Protein AF-A0A6B2LHU3-F1 (afdb_monomer_lite)

pLDDT: mean 85.88, std 11.91, range [36.88, 96.62]

Organism: NCBI:txid1963864

Secondary structure (DSSP, 8-state):
-HHHHHHHHHHHHHHH--PPPHHHHHHHHHHHHHHHHHHTT---PPPSSPPP--HHHHHHHHHHHHHHHHHHHHHHHHHHHH--HHHHHH-PPPPPHHHHHHHHHHHHHHHHHHHHHHHH-SS-TTTSPPPHHHHHHHHHHHHHHHHHHHHBTTTGGG-B--HHHHHHHHHHHHHHHHHHHHHHHHHHHHHHHHHHHHHHHHHTTTT--

Foldseek 3Di:
DVLQVVLLQVCCCVPVVAHQFPVLVVLLVVLQVQLVVLVVVKDADDDPDDDDPDVVVVVVLCNVLSVLLSVLLNVVLCCLPVHCCCCVPPVADRDDSLLVSLLSSLLCNLLVLLVVLLVRDLAQSVVDDIDPSSVVSSVVSNVVSLVCQAAPPVCVRSNGHNHNSSSVVSNVSSVVSSRVSSVVSNVVSVVVCVVVVVVVVVVVVVPPD

Sequence (209 aa):
MCVRIVLAFVILTTVYDWYFPTIAVVFLAILNDGCMISISRDKVEPSANPNKWHSKSIFLCSLLYGTYLGVSTIVLYAIAAETTFFQDTFGLATLTPNEMTGLIYVHLSVGGLATIFITRSYSFSFLDRPGFLVICSFVGAQIVASVLGAYGLGNYHNFAGAGWGYVLVGWVWSIIWYIPMDLLKVAAYKIKDSYVWKHFVFHHKDYGV

InterPro domains:
  IPR023298 P-type ATPase, transmembrane domain superfamily [SSF81665] (7-191)

Radius of gyration: 19.91 Å; chains: 1; bounding box: 42×29×74 Å

Structure (mmCIF, N/CA/C/O backbone):
data_AF-A0A6B2LHU3-F1
#
_entry.id   AF-A0A6B2LHU3-F1
#
loop_
_atom_site.group_PDB
_atom_site.id
_atom_site.type_symbol
_atom_site.label_atom_id
_atom_site.label_alt_id
_atom_site.label_comp_id
_atom_site.label_asym_id
_atom_site.label_entity_id
_atom_site.label_seq_id
_atom_site.pdbx_PDB_ins_code
_atom_site.Cartn_x
_atom_site.Cartn_y
_atom_site.Cartn_z
_atom_site.occupancy
_atom_site.B_iso_or_equiv
_atom_site.auth_seq_id
_atom_site.auth_comp_id
_atom_site.auth_asym_id
_atom_site.auth_atom_id
_atom_site.pdbx_PDB_model_num
ATOM 1 N N . MET A 1 1 ? 3.201 6.243 -5.497 1.00 70.38 1 MET A N 1
ATOM 2 C CA . MET A 1 1 ? 2.949 6.414 -4.049 1.00 70.38 1 MET A CA 1
ATOM 3 C C . MET A 1 1 ? 2.261 7.743 -3.732 1.00 70.38 1 MET A C 1
ATOM 5 O O . MET A 1 1 ? 1.154 7.701 -3.218 1.00 70.38 1 MET A O 1
ATOM 9 N N . CYS A 1 2 ? 2.842 8.898 -4.077 1.00 82.31 2 CYS A N 1
ATOM 10 C CA . CYS A 1 2 ? 2.307 10.210 -3.673 1.00 82.31 2 CYS A CA 1
ATOM 11 C C . CYS A 1 2 ? 0.885 10.483 -4.183 1.00 82.31 2 CYS A C 1
ATOM 13 O O . CYS A 1 2 ? 0.009 10.794 -3.387 1.00 82.31 2 CYS A O 1
ATOM 15 N N . VAL A 1 3 ? 0.633 10.270 -5.482 1.00 87.94 3 VAL A N 1
ATOM 16 C CA . VAL A 1 3 ? -0.708 10.428 -6.085 1.00 87.94 3 VAL A CA 1
ATOM 17 C C . VAL A 1 3 ? -1.757 9.608 -5.333 1.00 87.94 3 VAL A C 1
ATOM 19 O O . VAL A 1 3 ? -2.807 10.125 -4.977 1.00 87.94 3 VAL A O 1
ATOM 22 N N . ARG A 1 4 ? -1.445 8.339 -5.043 1.00 91.06 4 ARG A N 1
ATOM 23 C CA . ARG A 1 4 ? -2.327 7.443 -4.289 1.00 91.06 4 ARG A CA 1
ATOM 24 C C . ARG A 1 4 ? -2.653 8.005 -2.910 1.00 91.06 4 ARG A C 1
ATOM 26 O O . ARG A 1 4 ? -3.815 8.029 -2.540 1.00 91.06 4 ARG A O 1
ATOM 33 N N . ILE A 1 5 ? -1.626 8.408 -2.159 1.00 88.75 5 ILE A N 1
ATOM 34 C CA . ILE A 1 5 ? -1.776 8.911 -0.788 1.00 88.75 5 ILE A CA 1
ATOM 35 C C . ILE A 1 5 ? -2.667 10.154 -0.780 1.00 88.75 5 ILE A C 1
ATOM 37 O O . ILE A 1 5 ? -3.618 10.208 -0.012 1.00 88.75 5 ILE A O 1
ATOM 41 N N . VAL A 1 6 ? -2.408 11.106 -1.681 1.00 91.38 6 VAL A N 1
ATOM 42 C CA . VAL A 1 6 ? -3.209 12.331 -1.788 1.00 91.38 6 VAL A CA 1
ATOM 43 C C . VAL A 1 6 ? -4.659 12.004 -2.140 1.00 91.38 6 VAL A C 1
ATOM 45 O O . VAL A 1 6 ? -5.561 12.441 -1.437 1.00 91.38 6 VAL A O 1
ATOM 48 N N . LEU A 1 7 ? -4.895 11.207 -3.186 1.00 90.31 7 LEU A N 1
ATOM 49 C CA . LEU A 1 7 ? -6.255 10.871 -3.615 1.00 90.31 7 LEU A CA 1
ATOM 50 C C . LEU A 1 7 ? -7.027 10.094 -2.546 1.00 90.31 7 LEU A C 1
ATOM 52 O O . LEU A 1 7 ? -8.161 10.450 -2.240 1.00 90.31 7 LEU A O 1
ATOM 56 N N . ALA A 1 8 ? -6.415 9.059 -1.967 1.00 90.19 8 ALA A N 1
ATOM 57 C CA . ALA A 1 8 ? -7.054 8.246 -0.942 1.00 90.19 8 ALA A CA 1
ATOM 58 C C . ALA A 1 8 ? -7.390 9.090 0.290 1.00 90.19 8 ALA A C 1
ATOM 60 O O . ALA A 1 8 ? -8.522 9.053 0.755 1.00 90.19 8 ALA A O 1
ATOM 61 N N . PHE A 1 9 ? -6.449 9.893 0.792 1.00 91.00 9 PHE A N 1
ATOM 62 C CA . PHE A 1 9 ? -6.689 10.681 1.999 1.00 91.00 9 PHE A CA 1
ATOM 63 C C . PHE A 1 9 ? -7.716 11.778 1.781 1.00 91.00 9 PHE A C 1
ATOM 65 O O . PHE A 1 9 ? -8.588 11.924 2.628 1.00 91.00 9 PHE A O 1
ATOM 72 N N . VAL A 1 10 ? -7.665 12.499 0.655 1.00 92.81 10 VAL A N 1
ATOM 73 C CA . VAL A 1 10 ? -8.648 13.549 0.345 1.00 92.81 10 VAL A CA 1
ATOM 74 C C . VAL A 1 10 ? -10.057 12.966 0.263 1.00 92.81 10 VAL A C 1
ATOM 76 O O . VAL A 1 10 ? -10.985 13.533 0.832 1.00 92.81 10 VAL A O 1
ATOM 79 N N . ILE A 1 11 ? -10.231 11.819 -0.398 1.00 93.06 11 ILE A N 1
ATOM 80 C CA . ILE A 1 11 ? -11.550 11.186 -0.518 1.00 93.06 11 ILE A CA 1
ATOM 81 C C . ILE A 1 11 ? -12.022 10.643 0.835 1.00 93.06 11 ILE A C 1
ATOM 83 O O . ILE A 1 11 ? -13.166 10.885 1.207 1.00 93.06 11 ILE A O 1
ATOM 87 N N . LEU A 1 12 ? -11.152 9.974 1.597 1.00 91.81 12 LEU A N 1
ATOM 88 C CA . LEU A 1 12 ? -11.507 9.445 2.919 1.00 91.81 12 LEU A CA 1
ATOM 89 C C . LEU A 1 12 ? -11.868 10.557 3.914 1.00 91.81 12 LEU A C 1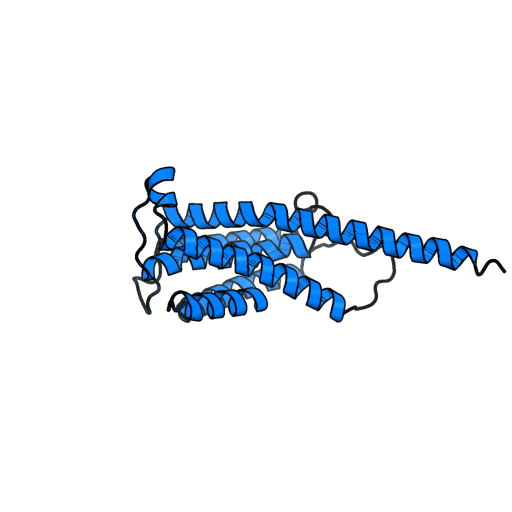
ATOM 91 O O . LEU A 1 12 ? -12.859 10.427 4.623 1.00 91.81 12 LEU A O 1
ATOM 95 N N . THR A 1 13 ? -11.144 11.679 3.919 1.00 92.00 13 THR A N 1
ATOM 96 C CA . THR A 1 13 ? -11.515 12.827 4.767 1.00 92.00 13 THR A CA 1
ATOM 97 C C . THR A 1 13 ? -12.804 13.493 4.303 1.00 92.00 13 THR A C 1
ATOM 99 O O . THR A 1 13 ? -13.629 13.844 5.133 1.00 92.00 13 THR A O 1
ATOM 102 N N . THR A 1 14 ? -13.019 13.652 2.995 1.00 92.06 14 THR A N 1
ATOM 103 C CA . THR A 1 14 ? -14.210 14.361 2.490 1.00 92.06 14 THR A CA 1
ATOM 104 C C . THR A 1 14 ? -15.494 13.537 2.629 1.00 92.06 14 THR A C 1
ATOM 106 O O . THR A 1 14 ? -16.550 14.101 2.896 1.00 92.06 14 THR A O 1
ATOM 109 N N . VAL A 1 15 ? -15.428 12.219 2.415 1.00 92.56 15 VAL A N 1
ATOM 110 C CA . VAL A 1 15 ? -16.613 11.341 2.395 1.00 92.56 15 VAL A CA 1
ATOM 111 C C . VAL A 1 15 ? -16.897 10.724 3.764 1.00 92.56 15 VAL A C 1
ATOM 113 O O . VAL A 1 15 ? -18.058 10.621 4.146 1.00 92.56 15 VAL A O 1
ATOM 116 N N . TYR A 1 16 ? -15.855 10.325 4.499 1.00 89.00 16 TYR A N 1
ATOM 117 C CA . TYR A 1 16 ? -15.980 9.545 5.735 1.00 89.00 16 TYR A CA 1
ATOM 118 C C . TYR A 1 16 ? -15.596 10.314 7.006 1.00 89.00 16 TYR A C 1
ATOM 120 O O . TYR A 1 16 ? -15.605 9.724 8.082 1.00 89.00 16 TYR A O 1
ATOM 128 N N . ASP A 1 17 ? -15.225 11.597 6.892 1.00 90.44 17 ASP A N 1
ATOM 129 C CA . ASP A 1 17 ? -14.710 12.432 7.995 1.00 90.44 17 ASP A CA 1
ATOM 130 C C . ASP A 1 17 ? -13.588 11.744 8.801 1.00 90.44 17 ASP A C 1
ATOM 132 O O . ASP A 1 17 ? -13.415 11.922 10.007 1.00 90.44 17 ASP A O 1
ATOM 136 N N . TRP A 1 18 ? -12.818 10.890 8.117 1.00 91.12 18 TRP A N 1
ATOM 137 C CA . TRP A 1 18 ? -11.799 10.061 8.737 1.00 91.12 18 TRP A CA 1
ATOM 138 C C . TRP A 1 18 ? -10.403 10.562 8.396 1.00 91.12 18 TRP A C 1
ATOM 140 O O . TRP A 1 18 ? -9.998 10.627 7.231 1.00 91.12 18 TRP A O 1
ATOM 150 N N . TYR A 1 19 ? -9.644 10.883 9.440 1.00 90.81 19 TYR A N 1
ATOM 151 C CA . TYR A 1 19 ? -8.314 11.461 9.331 1.00 90.81 19 TYR A CA 1
ATOM 152 C C . TYR A 1 19 ? -7.242 10.403 9.560 1.00 90.81 19 TYR A C 1
ATOM 154 O O . TYR A 1 19 ? -7.112 9.849 10.651 1.00 90.81 19 TYR A O 1
ATOM 162 N N . PHE A 1 20 ? -6.418 10.167 8.539 1.00 90.50 20 PHE A N 1
ATOM 163 C CA . PHE A 1 20 ? -5.270 9.281 8.677 1.00 90.50 20 PHE A CA 1
ATOM 164 C C . PHE A 1 20 ? -4.176 9.947 9.537 1.00 90.50 20 PHE A C 1
ATOM 166 O O . PHE A 1 20 ? -3.735 11.051 9.201 1.00 90.50 20 PHE A O 1
ATOM 173 N N . PRO A 1 21 ? -3.688 9.304 10.615 1.00 91.75 21 PRO A N 1
ATOM 174 C CA . PRO A 1 21 ? -2.676 9.877 11.494 1.00 91.75 21 PRO A CA 1
ATOM 175 C C . PRO A 1 21 ? -1.376 10.233 10.779 1.00 91.75 21 PRO A C 1
ATOM 177 O O . PRO A 1 21 ? -0.736 9.392 10.142 1.00 91.75 21 PRO A O 1
ATOM 180 N N . THR A 1 22 ? -0.909 11.465 10.981 1.00 91.94 22 THR A N 1
ATOM 181 C CA . THR A 1 22 ? 0.340 11.972 10.392 1.00 91.94 22 THR A CA 1
ATOM 182 C C . THR A 1 22 ? 1.542 11.101 10.754 1.00 91.94 22 THR A C 1
ATOM 184 O O . THR A 1 22 ? 2.401 10.851 9.912 1.00 91.94 22 THR A O 1
ATOM 187 N N . ILE A 1 23 ? 1.587 10.572 11.983 1.00 92.62 23 ILE A N 1
ATOM 188 C CA . ILE A 1 23 ? 2.677 9.698 12.431 1.00 92.62 23 ILE A CA 1
ATOM 189 C C . ILE A 1 23 ? 2.774 8.418 11.588 1.00 92.62 23 ILE A C 1
ATOM 191 O O . ILE A 1 23 ? 3.872 7.999 11.225 1.00 92.62 23 ILE A O 1
ATOM 195 N N . ALA A 1 24 ? 1.639 7.839 11.189 1.00 92.94 24 ALA A N 1
ATOM 196 C CA . ALA A 1 24 ? 1.608 6.660 10.331 1.00 92.94 24 ALA A CA 1
ATOM 197 C C . ALA A 1 24 ? 2.122 6.990 8.916 1.00 92.94 24 ALA A C 1
ATOM 199 O O . ALA A 1 24 ? 2.854 6.194 8.329 1.00 92.94 24 ALA A O 1
ATOM 200 N N . VAL A 1 25 ? 1.830 8.189 8.392 1.00 92.69 25 VAL A N 1
ATOM 201 C CA . VAL A 1 25 ? 2.389 8.674 7.113 1.00 92.69 25 VAL A CA 1
ATOM 202 C C . VAL A 1 25 ? 3.908 8.795 7.177 1.00 92.69 25 VAL A C 1
ATOM 204 O O . VAL A 1 25 ? 4.587 8.409 6.228 1.00 92.69 25 VAL A O 1
ATOM 207 N N . VAL A 1 26 ? 4.450 9.284 8.295 1.00 93.31 26 VAL A N 1
ATOM 208 C CA . VAL A 1 26 ? 5.903 9.391 8.493 1.00 93.31 26 VAL A CA 1
ATOM 209 C C . VAL A 1 26 ? 6.555 8.010 8.446 1.00 93.31 26 VAL A C 1
ATOM 211 O O . VAL A 1 26 ? 7.519 7.819 7.707 1.00 93.31 26 VAL A O 1
ATOM 214 N N . PHE A 1 27 ? 6.000 7.017 9.149 1.00 94.06 27 PHE A N 1
ATOM 215 C CA . PHE A 1 27 ? 6.506 5.643 9.068 1.00 94.06 27 PHE A CA 1
ATOM 216 C C . PHE A 1 27 ? 6.387 5.055 7.656 1.00 94.06 27 PHE A C 1
ATOM 218 O O . PHE A 1 27 ? 7.323 4.404 7.194 1.00 94.06 27 PHE A O 1
ATOM 225 N N . LEU A 1 28 ? 5.279 5.308 6.947 1.00 93.31 28 LEU A N 1
ATOM 226 C CA . LEU A 1 28 ? 5.128 4.897 5.546 1.00 93.31 28 LEU A CA 1
ATOM 227 C C . LEU A 1 28 ? 6.217 5.506 4.656 1.00 93.31 28 LEU A C 1
ATOM 229 O O . LEU A 1 28 ? 6.788 4.797 3.830 1.00 93.31 28 LEU A O 1
ATOM 233 N N . ALA A 1 29 ? 6.507 6.798 4.819 1.00 92.75 29 ALA A N 1
ATOM 234 C CA . ALA A 1 29 ? 7.525 7.496 4.040 1.00 92.75 29 ALA A CA 1
ATOM 235 C C . ALA A 1 29 ? 8.925 6.927 4.312 1.00 92.75 29 ALA A C 1
ATOM 237 O O . ALA A 1 29 ? 9.624 6.560 3.373 1.00 92.75 29 ALA A O 1
ATOM 238 N N . ILE A 1 30 ? 9.292 6.752 5.586 1.00 93.81 30 ILE A N 1
ATOM 239 C CA . ILE A 1 30 ? 10.603 6.214 5.980 1.00 93.81 30 ILE A CA 1
ATOM 240 C C . ILE A 1 30 ? 10.821 4.807 5.409 1.00 93.81 30 ILE A C 1
ATOM 242 O O . ILE A 1 30 ? 11.866 4.533 4.819 1.00 93.81 30 ILE A O 1
ATOM 246 N N . LEU A 1 31 ? 9.841 3.910 5.559 1.00 93.25 31 LEU A N 1
ATOM 247 C CA . LEU A 1 31 ? 9.955 2.536 5.059 1.00 93.25 31 LEU A CA 1
ATOM 248 C C . LEU A 1 31 ? 9.996 2.481 3.527 1.00 93.25 31 LEU A C 1
ATOM 250 O O . LEU A 1 31 ? 10.728 1.668 2.954 1.00 93.25 31 LEU A O 1
ATOM 254 N N . ASN A 1 32 ? 9.238 3.356 2.863 1.00 90.44 32 ASN A N 1
ATOM 255 C CA . ASN A 1 32 ? 9.230 3.440 1.410 1.00 90.44 32 ASN A CA 1
ATOM 256 C C . ASN A 1 32 ? 10.559 3.944 0.844 1.00 90.44 32 ASN A C 1
ATOM 258 O O . ASN A 1 32 ? 11.120 3.330 -0.066 1.00 90.44 32 ASN A O 1
ATOM 262 N N . ASP A 1 33 ? 11.081 5.026 1.407 1.00 90.75 33 ASP A N 1
ATOM 263 C CA . ASP A 1 33 ? 12.329 5.628 0.950 1.00 90.75 33 ASP A CA 1
ATOM 264 C C . ASP A 1 33 ? 13.514 4.706 1.255 1.00 90.75 33 ASP A C 1
ATOM 266 O O . ASP A 1 33 ? 14.390 4.520 0.408 1.00 90.75 33 ASP A O 1
ATOM 270 N N . GLY A 1 34 ? 13.483 4.018 2.403 1.00 88.75 34 GLY A N 1
ATOM 271 C CA . GLY A 1 34 ? 14.451 2.978 2.750 1.00 88.75 34 GLY A CA 1
ATOM 272 C C . GLY A 1 34 ? 14.509 1.848 1.716 1.00 88.75 34 GLY A C 1
ATOM 273 O O . GLY A 1 34 ? 15.597 1.447 1.298 1.00 88.75 34 GLY A O 1
ATOM 274 N N . CYS A 1 35 ? 13.358 1.371 1.230 1.00 87.44 35 CYS A N 1
ATOM 275 C CA . CYS A 1 35 ? 13.334 0.399 0.133 1.00 87.44 35 CYS A CA 1
ATOM 276 C C . CYS A 1 35 ? 13.818 0.992 -1.189 1.00 87.44 35 CYS A C 1
ATOM 278 O O . CYS A 1 35 ? 14.481 0.292 -1.954 1.00 87.44 35 CYS A O 1
ATOM 280 N N . MET A 1 36 ? 13.510 2.258 -1.477 1.00 87.44 36 MET A N 1
ATOM 281 C CA . MET A 1 36 ? 13.860 2.887 -2.753 1.00 87.44 36 MET A CA 1
ATOM 282 C C . MET A 1 36 ? 15.377 2.951 -2.979 1.00 87.44 36 MET A C 1
ATOM 284 O O . MET A 1 36 ? 15.833 2.810 -4.113 1.00 87.44 36 MET A O 1
ATOM 288 N N . ILE A 1 37 ? 16.175 3.062 -1.912 1.00 89.62 37 ILE A N 1
ATOM 289 C CA . ILE A 1 37 ? 17.646 3.044 -1.991 1.00 89.62 37 ILE A CA 1
ATOM 290 C C . ILE A 1 37 ? 18.158 1.746 -2.641 1.00 89.62 37 ILE A C 1
ATOM 292 O O . ILE A 1 37 ? 19.122 1.777 -3.412 1.00 89.62 37 ILE A O 1
ATOM 296 N N . SER A 1 38 ? 17.492 0.611 -2.400 1.00 89.00 38 SER A N 1
ATOM 297 C CA . SER A 1 38 ? 17.882 -0.691 -2.965 1.00 89.00 38 SER A CA 1
ATOM 298 C C . SER A 1 38 ? 17.759 -0.753 -4.493 1.00 89.00 38 SER A C 1
ATOM 300 O O . SER A 1 38 ? 18.530 -1.469 -5.134 1.00 89.00 38 SER A O 1
ATOM 302 N N . ILE A 1 39 ? 16.861 0.048 -5.085 1.00 86.94 39 ILE A N 1
ATOM 303 C CA . ILE A 1 39 ? 16.603 0.078 -6.534 1.00 86.94 39 ILE A CA 1
ATOM 304 C C . ILE A 1 39 ? 17.850 0.538 -7.299 1.00 86.94 39 ILE A C 1
ATOM 306 O O . ILE A 1 39 ? 18.107 0.086 -8.409 1.00 86.94 39 ILE A O 1
ATOM 310 N N . SER A 1 40 ? 18.690 1.378 -6.686 1.00 88.06 40 SER A N 1
ATOM 311 C CA . SER A 1 40 ? 19.952 1.827 -7.294 1.00 88.06 40 SER A CA 1
ATOM 312 C C . SER A 1 40 ? 20.945 0.692 -7.585 1.00 88.06 40 SER A C 1
ATOM 314 O O . SER A 1 40 ? 21.858 0.860 -8.391 1.00 88.06 40 SER A O 1
ATOM 316 N N . ARG A 1 41 ? 20.785 -0.463 -6.925 1.00 85.56 41 ARG A N 1
ATOM 317 C CA . ARG A 1 41 ? 21.609 -1.669 -7.104 1.00 85.56 41 ARG A CA 1
ATOM 318 C C . ARG A 1 41 ? 20.873 -2.779 -7.851 1.00 85.56 41 ARG A C 1
ATOM 3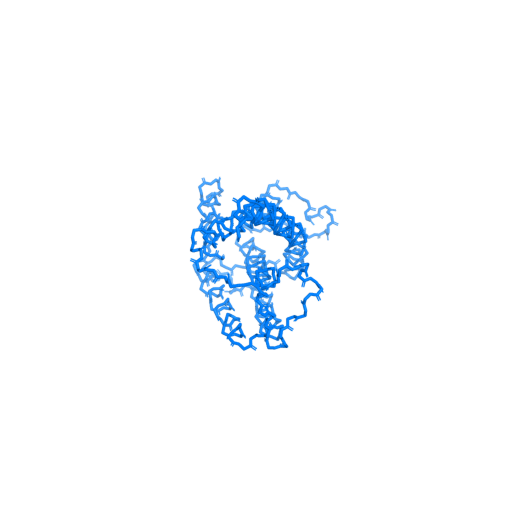20 O O . ARG A 1 41 ? 21.372 -3.905 -7.911 1.00 85.56 41 ARG A O 1
ATOM 327 N N . ASP A 1 42 ? 19.692 -2.483 -8.375 1.00 85.62 42 ASP A N 1
ATOM 328 C CA . ASP A 1 42 ? 18.863 -3.459 -9.058 1.00 85.62 42 ASP A CA 1
ATOM 329 C C . ASP A 1 42 ? 19.379 -3.743 -10.472 1.00 85.62 42 ASP A C 1
ATOM 331 O O . ASP A 1 42 ? 19.930 -2.871 -11.148 1.00 85.62 42 ASP A O 1
ATOM 335 N N . LYS A 1 43 ? 19.219 -4.989 -10.918 1.00 80.31 43 LYS A N 1
ATOM 336 C CA . LYS A 1 43 ? 19.663 -5.440 -12.240 1.00 80.31 43 LYS A CA 1
ATOM 337 C C . LYS A 1 43 ? 18.442 -5.526 -13.147 1.00 80.31 43 LYS A C 1
ATOM 339 O O . LYS A 1 43 ? 17.566 -6.357 -12.922 1.00 80.31 43 LYS A O 1
ATOM 344 N N . VAL A 1 44 ? 18.395 -4.668 -14.163 1.00 79.50 44 VAL A N 1
ATOM 345 C CA . VAL A 1 44 ? 17.316 -4.621 -15.158 1.00 79.50 44 VAL A CA 1
ATOM 346 C C . VAL A 1 44 ? 17.878 -4.785 -16.563 1.00 79.50 44 VAL A C 1
ATOM 348 O O . VAL A 1 44 ? 18.974 -4.306 -16.860 1.00 79.50 44 VAL A O 1
ATOM 351 N N . GLU A 1 45 ? 17.131 -5.470 -17.426 1.00 78.94 45 GLU A N 1
ATOM 352 C CA . GLU A 1 45 ? 17.510 -5.622 -18.828 1.00 78.94 45 GLU A CA 1
ATOM 353 C C . GLU A 1 45 ? 17.343 -4.286 -19.574 1.00 78.94 45 GLU A C 1
ATOM 355 O O . GLU A 1 45 ? 16.295 -3.636 -19.463 1.00 78.94 45 GLU A O 1
ATOM 360 N N . PRO A 1 46 ? 18.364 -3.833 -20.323 1.00 78.38 46 PRO A N 1
ATOM 361 C CA . PRO A 1 46 ? 18.264 -2.614 -21.109 1.00 78.38 46 PRO A CA 1
ATOM 362 C C . PRO A 1 46 ? 17.311 -2.798 -22.297 1.00 78.38 46 PRO A C 1
ATOM 364 O O . PRO A 1 46 ? 17.182 -3.880 -22.865 1.00 78.38 46 PRO A O 1
ATOM 367 N N . SER A 1 47 ? 16.670 -1.705 -22.714 1.00 77.75 47 SER A N 1
ATOM 368 C CA . SER A 1 47 ? 15.847 -1.682 -23.929 1.00 77.75 47 SER A CA 1
ATOM 369 C C . SER A 1 47 ? 16.701 -1.961 -25.170 1.00 77.75 47 SER A C 1
ATOM 371 O O . SER A 1 47 ? 17.745 -1.336 -25.347 1.00 77.75 47 SER A O 1
ATOM 373 N N . ALA A 1 48 ? 16.223 -2.833 -26.063 1.00 78.75 48 ALA A N 1
ATOM 374 C CA . ALA A 1 48 ? 16.889 -3.142 -27.333 1.00 78.75 48 ALA A CA 1
ATOM 375 C C . ALA A 1 48 ? 16.916 -1.948 -28.308 1.00 78.75 48 ALA A C 1
ATOM 377 O O . ALA A 1 48 ? 17.814 -1.843 -29.138 1.00 78.75 48 ALA A O 1
ATOM 378 N N . ASN A 1 49 ? 15.945 -1.037 -28.193 1.00 78.88 49 ASN A N 1
ATOM 379 C CA . ASN A 1 49 ? 15.835 0.161 -29.024 1.00 78.88 49 ASN A CA 1
ATOM 380 C C . ASN A 1 49 ? 16.188 1.426 -28.224 1.00 78.88 49 ASN A C 1
ATOM 382 O O . ASN A 1 49 ? 15.894 1.484 -27.021 1.00 78.88 49 ASN A O 1
ATOM 386 N N . PRO A 1 50 ? 16.749 2.468 -28.872 1.00 78.31 50 PRO A N 1
ATOM 387 C CA . PRO A 1 50 ? 17.048 3.738 -28.220 1.00 78.31 50 PRO A CA 1
ATOM 388 C C . PRO A 1 50 ? 15.765 4.377 -27.676 1.00 78.31 50 PRO A C 1
ATOM 390 O O . PRO A 1 50 ? 14.840 4.698 -28.422 1.00 78.31 50 PRO A O 1
ATOM 393 N N . ASN A 1 51 ? 15.709 4.566 -26.357 1.00 74.25 51 ASN A N 1
ATOM 394 C CA . ASN A 1 51 ? 14.539 5.108 -25.675 1.00 74.25 51 ASN A CA 1
ATOM 395 C C . ASN A 1 51 ? 14.756 6.592 -25.349 1.00 74.25 51 ASN A C 1
ATOM 397 O O . ASN A 1 51 ? 15.753 6.960 -24.730 1.00 74.25 51 ASN A O 1
ATOM 401 N N . LYS A 1 52 ? 13.819 7.456 -25.750 1.00 80.25 52 LYS A N 1
ATOM 402 C CA . LYS A 1 52 ? 13.829 8.872 -25.354 1.00 80.25 52 LYS A CA 1
ATOM 403 C C . LYS A 1 52 ? 13.127 9.033 -24.008 1.00 80.25 52 LYS A C 1
ATOM 405 O O . LYS A 1 52 ? 12.153 8.339 -23.712 1.00 80.25 52 LYS A O 1
ATOM 410 N N . TRP A 1 53 ? 13.592 9.985 -23.205 1.00 80.44 53 TRP A N 1
ATOM 411 C CA . TRP A 1 53 ? 12.954 10.326 -21.939 1.00 80.44 53 TRP A CA 1
ATOM 412 C C . TRP A 1 53 ? 11.588 10.987 -22.185 1.00 80.44 53 TRP A C 1
ATOM 414 O O . TRP A 1 53 ? 11.493 12.163 -22.535 1.00 80.44 53 TRP A O 1
ATOM 424 N N . HIS A 1 54 ? 10.510 10.220 -22.018 1.00 79.00 54 HIS A N 1
ATOM 425 C CA . HIS A 1 54 ? 9.139 10.684 -22.229 1.00 79.00 54 HIS A CA 1
ATOM 426 C C . HIS A 1 54 ? 8.448 10.992 -20.893 1.00 79.00 54 HIS A C 1
ATOM 428 O O . HIS A 1 54 ? 7.579 10.235 -20.452 1.00 79.00 54 HIS A O 1
ATOM 434 N N . SER A 1 55 ? 8.784 12.127 -20.266 1.00 83.44 55 SER A N 1
ATOM 435 C CA . SER A 1 55 ? 8.233 12.534 -18.957 1.00 83.44 55 SER A CA 1
ATOM 436 C C . SER A 1 55 ? 6.706 12.457 -18.895 1.00 83.44 55 SER A C 1
ATOM 438 O O . SER A 1 55 ? 6.152 11.970 -17.915 1.00 83.44 55 SER A O 1
ATOM 440 N N . LYS A 1 56 ? 6.017 12.890 -19.963 1.00 84.12 56 LYS A N 1
ATOM 441 C CA . LYS A 1 56 ? 4.545 12.887 -20.031 1.00 84.12 56 LYS A CA 1
ATOM 442 C C . LYS A 1 56 ? 3.961 11.476 -19.922 1.00 84.12 56 LYS A C 1
ATOM 444 O O . LYS A 1 56 ? 2.984 11.273 -19.213 1.00 84.12 56 LYS A O 1
ATOM 449 N N . SER A 1 57 ? 4.576 10.497 -20.591 1.00 79.81 57 SER A N 1
ATOM 450 C CA . SER A 1 57 ? 4.122 9.102 -20.543 1.00 79.81 57 SER A CA 1
ATOM 451 C C . SER A 1 57 ? 4.349 8.499 -19.160 1.00 79.81 57 SER A C 1
ATOM 453 O O . SER A 1 57 ? 3.467 7.818 -18.650 1.00 79.81 57 SER A O 1
ATOM 455 N N . ILE A 1 58 ? 5.508 8.760 -18.549 1.00 85.00 58 ILE A N 1
ATOM 456 C CA . ILE A 1 58 ? 5.843 8.239 -17.217 1.00 85.00 58 ILE A CA 1
ATOM 457 C C . ILE A 1 58 ? 4.905 8.838 -16.161 1.00 85.00 58 ILE A C 1
ATOM 459 O O . ILE A 1 58 ? 4.404 8.117 -15.300 1.00 85.00 58 ILE A O 1
ATOM 463 N N . PHE A 1 59 ? 4.613 10.138 -16.264 1.00 87.19 59 PHE A N 1
ATOM 464 C CA . PHE A 1 59 ? 3.668 10.821 -15.384 1.00 87.19 59 PHE A CA 1
ATOM 465 C C . PHE A 1 59 ? 2.240 10.281 -15.525 1.00 87.19 59 PHE A C 1
ATOM 467 O O . PHE A 1 59 ? 1.565 10.049 -14.527 1.00 87.19 59 PHE A O 1
ATOM 474 N N . LEU A 1 60 ? 1.777 10.022 -16.752 1.00 87.69 60 LEU A N 1
ATOM 475 C CA . LEU A 1 60 ? 0.446 9.454 -16.958 1.00 87.69 60 LEU A CA 1
ATOM 476 C C . LEU A 1 60 ? 0.342 8.035 -16.382 1.00 87.69 60 LEU A C 1
ATOM 478 O O . LEU A 1 60 ? -0.629 7.725 -15.698 1.00 87.69 60 LEU A O 1
ATOM 482 N N . CYS A 1 61 ? 1.358 7.190 -16.586 1.00 85.69 61 CYS A N 1
ATOM 483 C CA . CYS A 1 61 ? 1.392 5.860 -15.976 1.00 85.69 61 CYS A CA 1
ATOM 484 C C . CYS A 1 61 ? 1.377 5.937 -14.442 1.00 85.69 61 CYS A C 1
ATOM 486 O O . CYS A 1 61 ? 0.641 5.191 -13.798 1.00 85.69 61 CYS A O 1
ATOM 488 N N . SER A 1 62 ? 2.146 6.852 -13.839 1.00 87.88 62 SER A N 1
ATOM 489 C CA . SER A 1 62 ? 2.171 7.005 -12.379 1.00 87.88 62 SER A CA 1
ATOM 490 C C . SER A 1 62 ? 0.839 7.514 -11.817 1.00 87.88 62 SER A C 1
ATOM 492 O O . SER A 1 62 ? 0.431 7.076 -10.738 1.00 87.88 62 SER A O 1
ATOM 494 N N . LEU A 1 63 ? 0.130 8.370 -12.561 1.00 91.06 63 LEU A N 1
ATOM 495 C CA . LEU A 1 63 ? -1.227 8.810 -12.239 1.00 91.06 63 LEU A CA 1
ATOM 496 C C . LEU A 1 63 ? -2.229 7.647 -12.302 1.00 91.06 63 LEU A C 1
ATOM 498 O O . LEU A 1 63 ? -3.022 7.482 -11.377 1.00 91.06 63 LEU A O 1
ATOM 502 N N . LEU A 1 64 ? -2.168 6.807 -13.338 1.00 90.88 64 LEU A N 1
ATOM 503 C CA . LEU A 1 64 ? -3.043 5.636 -13.490 1.00 90.88 64 LEU A CA 1
ATOM 504 C C . LEU A 1 64 ? -2.821 4.598 -12.381 1.00 90.88 64 LEU A C 1
ATOM 506 O O . LEU A 1 64 ? -3.775 4.160 -11.746 1.00 90.88 64 LEU A O 1
ATOM 510 N N . TYR A 1 65 ? -1.569 4.251 -12.072 1.00 90.94 65 TYR A N 1
ATOM 511 C CA . TYR A 1 65 ? -1.285 3.340 -10.956 1.00 90.94 65 TYR A CA 1
ATOM 512 C C . TYR A 1 65 ? -1.672 3.954 -9.606 1.00 90.94 65 TYR A C 1
ATOM 514 O O . TYR A 1 65 ? -2.200 3.272 -8.729 1.00 90.94 65 TYR A O 1
ATOM 522 N N . GLY A 1 66 ? -1.435 5.258 -9.436 1.00 91.88 66 GLY A N 1
ATOM 523 C CA . GLY A 1 66 ? -1.801 5.983 -8.224 1.00 91.88 66 GLY A CA 1
ATOM 524 C C . GLY A 1 66 ? -3.310 6.012 -7.981 1.00 91.88 66 GLY A C 1
ATOM 525 O O . GLY A 1 66 ? -3.745 5.742 -6.865 1.00 91.88 66 GLY A O 1
ATOM 526 N N . THR A 1 67 ? -4.094 6.299 -9.020 1.00 92.69 67 THR 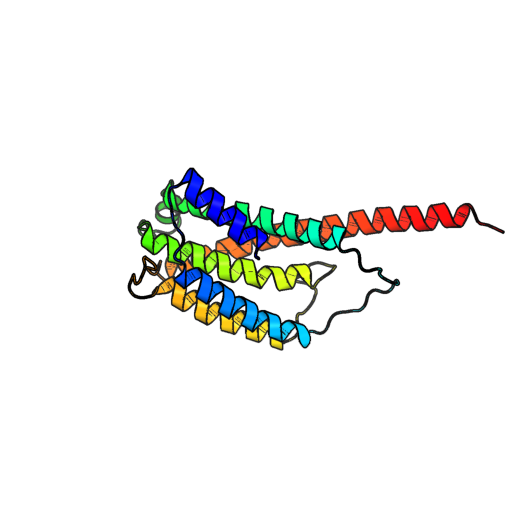A N 1
ATOM 527 C CA . THR A 1 67 ? -5.565 6.307 -8.971 1.00 92.69 67 THR A CA 1
ATOM 528 C C . THR A 1 67 ? -6.123 4.907 -8.731 1.00 92.69 67 THR A C 1
ATOM 530 O O . THR A 1 67 ? -6.920 4.739 -7.813 1.00 92.69 67 THR A O 1
ATOM 533 N N . TYR A 1 68 ? -5.642 3.892 -9.455 1.00 94.06 68 TYR A N 1
ATOM 534 C CA . TYR A 1 68 ? -6.051 2.493 -9.275 1.00 94.06 68 TYR A CA 1
ATOM 535 C C . TYR A 1 68 ? -5.858 2.006 -7.829 1.00 94.06 68 TYR A C 1
ATOM 537 O O . TYR A 1 68 ? -6.784 1.498 -7.199 1.00 94.06 68 TYR A O 1
ATOM 545 N N . LEU A 1 69 ? -4.672 2.227 -7.254 1.00 93.69 69 LEU A N 1
ATOM 546 C CA . LEU A 1 69 ? -4.406 1.848 -5.864 1.00 93.69 69 LEU A CA 1
ATOM 547 C C . LEU A 1 69 ? -5.131 2.749 -4.850 1.00 93.69 69 LEU A C 1
ATOM 549 O O . LEU A 1 69 ? -5.369 2.333 -3.716 1.00 93.69 69 LEU A O 1
ATOM 553 N N . GLY A 1 70 ? -5.461 3.985 -5.233 1.00 94.19 70 GLY A N 1
ATOM 554 C CA . GLY A 1 70 ? -6.276 4.887 -4.420 1.00 94.19 70 GLY A CA 1
ATOM 555 C C . GLY A 1 70 ? -7.688 4.333 -4.265 1.00 94.19 70 GLY A C 1
ATOM 556 O O . GLY A 1 70 ? -8.168 4.195 -3.143 1.00 94.19 70 GLY A O 1
ATOM 557 N N . VAL A 1 71 ? -8.290 3.898 -5.377 1.00 94.88 71 VAL A N 1
ATOM 558 C CA . VAL A 1 71 ? -9.581 3.197 -5.388 1.00 94.88 71 VAL A CA 1
ATOM 559 C C . VAL A 1 71 ? -9.521 1.930 -4.536 1.00 94.88 71 VAL A C 1
ATOM 561 O O . VAL A 1 71 ? -10.372 1.764 -3.672 1.00 94.88 71 VAL A O 1
ATOM 564 N N . SER A 1 72 ? -8.488 1.091 -4.684 1.00 95.62 72 SER A N 1
ATOM 565 C CA . SER A 1 72 ? -8.279 -0.088 -3.819 1.00 95.62 72 SER A CA 1
ATOM 566 C C . SER A 1 72 ? -8.322 0.246 -2.322 1.00 95.62 72 SER A C 1
ATOM 568 O O . SER A 1 72 ? -8.895 -0.506 -1.536 1.00 95.62 72 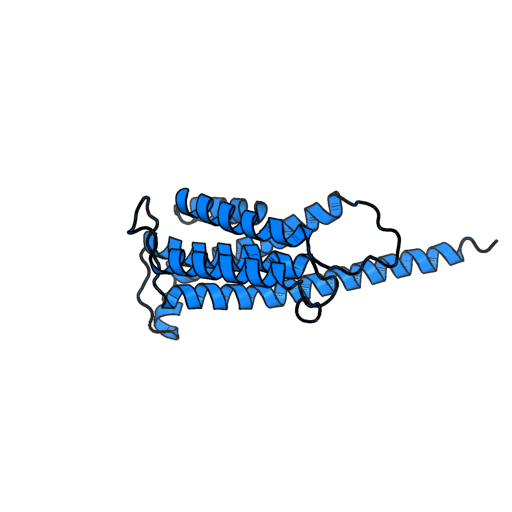SER A O 1
ATOM 570 N N . THR A 1 73 ? -7.722 1.371 -1.923 1.00 95.38 73 THR A N 1
ATOM 571 C CA . THR A 1 73 ? -7.682 1.801 -0.516 1.00 95.38 73 THR A CA 1
ATOM 572 C C . THR A 1 73 ? -9.062 2.246 -0.034 1.00 95.38 73 THR A C 1
ATOM 574 O O . THR A 1 73 ? -9.474 1.877 1.061 1.00 95.38 73 THR A O 1
ATOM 577 N N . ILE A 1 74 ? -9.786 3.005 -0.861 1.00 94.69 74 ILE A N 1
ATOM 578 C CA . ILE A 1 74 ? -11.139 3.484 -0.549 1.00 94.69 74 ILE A CA 1
ATOM 579 C C . ILE A 1 74 ? -12.109 2.306 -0.448 1.00 94.69 74 ILE A C 1
ATOM 581 O O . ILE A 1 74 ? -12.879 2.239 0.501 1.00 94.69 74 ILE A O 1
ATOM 585 N N . VAL A 1 75 ? -12.034 1.348 -1.377 1.00 95.19 75 VAL A N 1
ATOM 586 C CA . VAL A 1 75 ? -12.873 0.143 -1.344 1.00 95.19 75 VAL A CA 1
ATOM 587 C C . VAL A 1 75 ? -12.588 -0.687 -0.091 1.00 95.19 75 VAL A C 1
ATOM 589 O O . VAL A 1 75 ? -13.531 -1.123 0.562 1.00 95.19 75 VAL A O 1
ATOM 592 N N . LEU A 1 76 ? -11.317 -0.875 0.288 1.00 94.94 76 LEU A N 1
ATOM 593 C CA . LEU A 1 76 ? -10.976 -1.584 1.528 1.00 94.94 76 LEU A CA 1
ATOM 594 C C . LEU A 1 76 ? -11.572 -0.895 2.758 1.00 94.94 76 LEU A C 1
ATOM 596 O O . LEU A 1 76 ? -12.141 -1.567 3.615 1.00 94.94 76 LEU A O 1
ATOM 600 N N . TYR A 1 77 ? -11.439 0.432 2.833 1.00 94.38 77 TYR A N 1
ATOM 601 C CA . TYR A 1 77 ? -11.997 1.218 3.927 1.00 94.38 77 TYR A CA 1
ATOM 602 C C . TYR A 1 77 ? -13.521 1.094 3.979 1.00 94.38 77 TYR A C 1
ATOM 604 O O . TYR A 1 77 ? -14.059 0.765 5.026 1.00 94.38 77 TYR A O 1
ATOM 612 N N . ALA A 1 78 ? -14.209 1.286 2.851 1.00 93.19 78 ALA A N 1
ATOM 613 C CA . ALA A 1 78 ? -15.666 1.205 2.776 1.00 93.19 78 ALA A CA 1
ATOM 614 C C . ALA A 1 78 ? -16.183 -0.175 3.214 1.00 93.19 78 ALA A C 1
ATOM 616 O O . ALA A 1 78 ? -17.107 -0.262 4.016 1.00 93.19 78 ALA A O 1
ATOM 617 N N . ILE A 1 79 ? -15.541 -1.261 2.765 1.00 93.06 79 ILE A N 1
ATOM 618 C CA . ILE A 1 79 ? -15.902 -2.622 3.188 1.00 93.06 79 ILE A CA 1
ATOM 619 C C . ILE A 1 79 ? -15.671 -2.799 4.693 1.00 93.06 79 ILE A C 1
ATOM 621 O O . ILE A 1 79 ? -16.533 -3.349 5.371 1.00 93.06 79 ILE A O 1
ATOM 625 N N . ALA A 1 80 ? -14.540 -2.333 5.226 1.00 91.31 80 ALA A N 1
ATOM 626 C CA . ALA A 1 80 ? -14.228 -2.470 6.648 1.00 91.31 80 ALA A CA 1
ATOM 627 C C . ALA A 1 80 ? -15.120 -1.605 7.559 1.00 91.31 80 ALA A C 1
ATOM 629 O O . ALA A 1 80 ? -15.385 -2.003 8.690 1.00 91.31 80 ALA A O 1
ATOM 630 N N . ALA A 1 81 ? -15.554 -0.436 7.081 1.00 88.94 81 ALA A N 1
ATOM 631 C CA . ALA A 1 81 ? -16.313 0.542 7.854 1.00 88.94 81 ALA A CA 1
ATOM 632 C C . ALA A 1 81 ? -17.830 0.313 7.793 1.00 88.94 81 ALA A C 1
ATOM 634 O O . ALA A 1 81 ? -18.511 0.449 8.806 1.00 88.94 81 ALA A O 1
ATOM 635 N N . GLU A 1 82 ? -18.369 -0.011 6.614 1.00 87.44 82 GLU A N 1
ATOM 636 C CA . GLU A 1 82 ? -19.819 -0.079 6.385 1.00 87.44 82 GLU A CA 1
ATOM 637 C C . GLU A 1 82 ? -20.378 -1.506 6.433 1.00 87.44 82 GLU A C 1
ATOM 639 O O . GLU A 1 82 ? -21.583 -1.684 6.612 1.00 87.44 82 GLU A O 1
ATOM 644 N N . THR A 1 83 ? -19.538 -2.534 6.262 1.00 87.12 83 THR A N 1
ATOM 645 C CA . THR A 1 83 ? -20.002 -3.925 6.142 1.00 87.12 83 THR A CA 1
ATOM 646 C C . THR A 1 83 ? -19.396 -4.843 7.200 1.00 87.12 83 THR A C 1
ATOM 648 O O . THR A 1 83 ? -18.257 -4.672 7.625 1.00 87.12 83 THR A O 1
ATOM 651 N N . THR A 1 84 ? -20.128 -5.892 7.577 1.00 84.81 84 THR A N 1
ATOM 652 C CA . THR A 1 84 ? -19.656 -6.956 8.482 1.00 84.81 84 THR A CA 1
ATOM 653 C C . THR A 1 84 ? -18.887 -8.063 7.757 1.00 84.81 84 THR A C 1
ATOM 655 O O . THR A 1 84 ? -18.628 -9.118 8.331 1.00 84.81 84 THR A O 1
ATOM 658 N N . PHE A 1 85 ? -18.464 -7.834 6.507 1.00 85.75 85 PHE A N 1
ATOM 659 C CA . PHE A 1 85 ? -17.861 -8.855 5.644 1.00 85.75 85 PHE A CA 1
ATOM 660 C C . PHE A 1 85 ? -16.702 -9.614 6.310 1.00 85.75 85 PHE A C 1
ATOM 662 O O . PHE A 1 85 ? -16.618 -10.840 6.205 1.00 85.75 85 PHE A O 1
ATOM 669 N N . PHE A 1 86 ? -15.817 -8.903 7.019 1.00 86.25 86 PHE A N 1
ATOM 670 C CA . PHE A 1 86 ? -14.669 -9.517 7.695 1.00 86.25 86 PHE A CA 1
ATOM 671 C C . PHE A 1 86 ? -15.060 -10.334 8.932 1.00 86.25 86 PHE A C 1
ATOM 673 O O . PHE A 1 86 ? -14.406 -11.332 9.236 1.00 86.25 86 PHE A O 1
ATOM 680 N N . GLN A 1 87 ? -16.142 -9.957 9.608 1.00 85.19 87 GLN A N 1
ATOM 681 C CA . GLN A 1 87 ? -16.687 -10.715 10.727 1.00 85.19 87 GLN A CA 1
ATOM 682 C C . GLN A 1 87 ? -17.373 -11.992 10.235 1.00 85.19 87 GLN A C 1
ATOM 684 O O . GLN A 1 87 ? -17.085 -13.070 10.744 1.00 85.19 87 GLN A O 1
ATOM 689 N N . ASP A 1 88 ? -18.206 -11.891 9.200 1.00 84.00 88 ASP A N 1
ATOM 690 C CA . ASP A 1 88 ? -18.991 -13.022 8.695 1.00 84.00 88 ASP A CA 1
ATOM 691 C C . ASP A 1 88 ? -18.125 -14.056 7.962 1.00 84.00 88 ASP A C 1
ATOM 693 O O . ASP A 1 88 ? -18.349 -15.260 8.070 1.00 84.00 88 ASP A O 1
ATOM 697 N N . THR A 1 89 ? -17.103 -13.597 7.233 1.00 84.38 89 THR A N 1
ATOM 698 C CA . THR A 1 89 ? -16.244 -14.479 6.426 1.00 84.38 89 THR A CA 1
ATOM 699 C C . THR A 1 89 ? -15.097 -15.077 7.235 1.00 84.38 89 THR A C 1
ATOM 701 O O . THR A 1 89 ? -14.725 -16.231 7.026 1.00 84.38 89 THR A O 1
ATOM 704 N N . PHE A 1 90 ? -14.504 -14.295 8.141 1.00 85.50 90 PHE A N 1
ATOM 705 C CA . PHE A 1 90 ? -13.257 -14.667 8.815 1.00 85.50 90 PHE A CA 1
ATOM 706 C C . PHE A 1 90 ? -13.367 -14.699 10.347 1.00 85.50 90 PHE A C 1
ATOM 708 O O . PHE A 1 90 ? -12.405 -15.085 11.008 1.00 85.50 90 PHE A O 1
ATOM 715 N N . GLY A 1 91 ? -14.509 -14.313 10.927 1.00 83.25 91 GLY A N 1
ATOM 716 C CA . GLY A 1 91 ? -14.709 -14.288 12.378 1.00 83.25 91 GLY A CA 1
ATOM 717 C C . GLY A 1 91 ? -13.935 -13.181 13.097 1.00 83.25 91 GLY A C 1
ATOM 718 O O . GLY A 1 91 ? -13.691 -13.295 14.298 1.00 83.25 91 GLY A O 1
ATOM 719 N N . LEU A 1 92 ? -13.497 -12.135 12.386 1.00 88.19 92 LEU A N 1
ATOM 720 C CA . LEU A 1 92 ? -12.750 -11.031 12.992 1.00 88.19 92 LEU A CA 1
ATOM 721 C C . LEU A 1 92 ? -13.685 -10.066 13.735 1.00 88.19 92 LEU A C 1
ATOM 723 O O . LEU A 1 92 ? -14.818 -9.832 13.324 1.00 88.19 92 LEU A O 1
ATOM 727 N N . ALA A 1 93 ? -13.188 -9.476 14.823 1.00 85.25 93 ALA A N 1
ATOM 728 C CA . ALA A 1 93 ? -13.911 -8.449 15.570 1.00 85.25 93 ALA A CA 1
ATOM 729 C C . ALA A 1 93 ? -14.071 -7.164 14.744 1.00 85.25 93 ALA A C 1
ATOM 731 O O . ALA A 1 93 ? -13.186 -6.819 13.963 1.00 85.25 93 ALA A O 1
ATOM 732 N N . THR A 1 94 ? -15.169 -6.435 14.935 1.00 85.88 94 THR A N 1
ATOM 733 C CA . THR A 1 94 ? -15.392 -5.129 14.296 1.00 85.88 94 THR A CA 1
ATOM 734 C C . THR A 1 94 ? -14.321 -4.127 14.717 1.00 85.88 94 THR A C 1
ATOM 736 O O . THR A 1 94 ? -14.062 -3.973 15.910 1.00 85.88 94 THR A O 1
ATOM 739 N N . LEU A 1 95 ? -13.726 -3.434 13.748 1.00 87.50 95 LEU A N 1
ATOM 740 C CA . LEU A 1 95 ? -12.690 -2.436 14.005 1.00 87.50 95 LEU A CA 1
ATOM 741 C C . LEU A 1 95 ? -13.292 -1.117 14.479 1.00 87.50 95 LEU A C 1
ATOM 743 O O . LEU A 1 95 ? -14.260 -0.613 13.908 1.00 87.50 95 LEU A O 1
ATOM 747 N N . THR A 1 96 ? -12.658 -0.502 15.470 1.00 88.62 96 THR A N 1
ATOM 748 C CA . THR A 1 96 ? -12.892 0.911 15.780 1.00 88.62 96 THR A CA 1
ATOM 749 C C . THR A 1 96 ? -12.232 1.820 14.728 1.00 88.62 96 THR A C 1
ATOM 751 O O . THR A 1 96 ? -11.288 1.402 14.045 1.00 88.62 96 THR A O 1
ATOM 754 N N . PRO A 1 97 ? -12.648 3.097 14.605 1.00 86.69 97 PRO A N 1
ATOM 755 C CA . PRO A 1 97 ? -12.044 4.036 13.652 1.00 86.69 97 PRO A CA 1
ATOM 756 C C . PRO A 1 97 ? -10.522 4.187 13.792 1.00 86.69 97 PRO A C 1
ATOM 758 O O . PRO A 1 97 ? -9.833 4.399 12.794 1.00 86.69 97 PRO A O 1
ATOM 761 N N . ASN A 1 98 ? -9.988 4.043 15.010 1.00 89.00 98 ASN A N 1
ATOM 762 C CA . ASN A 1 98 ? -8.552 4.138 15.272 1.00 89.00 98 ASN A CA 1
ATOM 763 C C . ASN A 1 98 ? -7.805 2.855 14.889 1.00 89.00 98 ASN A C 1
ATOM 765 O O . ASN A 1 98 ? -6.674 2.934 14.413 1.00 89.00 98 ASN A O 1
ATOM 769 N N . GLU A 1 99 ? -8.412 1.681 15.080 1.00 91.00 99 GLU A N 1
ATOM 770 C CA . GLU A 1 99 ? -7.822 0.392 14.685 1.00 91.00 99 GLU A CA 1
ATOM 771 C C . GLU A 1 99 ? -7.864 0.205 13.164 1.00 91.00 99 GLU A C 1
ATOM 773 O O . GLU A 1 99 ? -6.962 -0.395 12.580 1.00 91.00 99 GLU A O 1
ATOM 778 N N . MET A 1 100 ? -8.851 0.805 12.491 1.00 92.62 100 MET A N 1
ATOM 779 C CA . MET A 1 100 ? -8.913 0.859 11.029 1.00 92.62 100 MET A CA 1
ATOM 780 C C . MET A 1 100 ? -7.678 1.536 10.420 1.00 92.62 100 MET A C 1
ATOM 782 O O . MET A 1 100 ? -7.236 1.155 9.332 1.00 92.62 100 MET A O 1
ATOM 786 N N . THR A 1 101 ? -7.037 2.456 11.149 1.00 93.56 101 THR A N 1
ATOM 787 C CA . THR A 1 101 ? -5.743 3.020 10.752 1.00 93.56 101 THR A CA 1
ATOM 788 C C . THR A 1 101 ? -4.690 1.935 10.557 1.00 93.56 101 THR A C 1
ATOM 790 O O . THR A 1 101 ? -3.961 1.985 9.568 1.00 93.56 101 THR A O 1
ATOM 793 N N . GLY A 1 102 ? -4.611 0.947 11.454 1.00 94.06 102 GLY A N 1
ATOM 794 C CA . GLY A 1 102 ? -3.667 -0.167 11.352 1.00 94.06 102 GLY A CA 1
ATOM 795 C C . GLY A 1 102 ? -3.868 -0.987 10.077 1.00 94.06 102 GLY A C 1
ATOM 796 O O . GLY A 1 102 ? -2.904 -1.259 9.359 1.00 94.06 102 GLY A O 1
ATOM 797 N N . LEU A 1 103 ? -5.122 -1.304 9.739 1.00 95.56 103 LEU A N 1
ATOM 798 C CA . LEU A 1 103 ? -5.477 -2.042 8.522 1.00 95.56 103 LEU A CA 1
ATOM 799 C C . LEU A 1 103 ? -5.077 -1.267 7.258 1.00 95.56 103 LEU A C 1
ATOM 801 O O . LEU A 1 103 ? -4.377 -1.793 6.386 1.00 95.56 103 LEU A O 1
ATOM 805 N N . ILE A 1 104 ? -5.492 -0.000 7.172 1.00 95.50 104 ILE A N 1
ATOM 806 C CA . ILE A 1 104 ? -5.195 0.858 6.021 1.00 95.50 104 ILE A CA 1
ATOM 807 C C . ILE A 1 104 ? -3.691 1.115 5.906 1.00 95.50 104 ILE A C 1
ATOM 809 O O . ILE A 1 104 ? -3.150 1.086 4.803 1.00 95.50 104 ILE A O 1
ATOM 813 N N . TYR A 1 105 ? -2.988 1.290 7.026 1.00 95.38 105 TYR A N 1
ATOM 814 C CA . TYR A 1 105 ? -1.536 1.443 7.060 1.00 95.38 105 TYR A CA 1
ATOM 815 C C . TYR A 1 105 ? -0.816 0.235 6.445 1.00 95.38 105 TYR A C 1
ATOM 817 O O . TYR A 1 105 ? 0.043 0.418 5.579 1.00 95.38 105 TYR A O 1
ATOM 825 N N . VAL A 1 106 ? -1.193 -0.993 6.822 1.00 96.31 106 VAL A N 1
ATOM 826 C CA . VAL A 1 106 ? -0.598 -2.217 6.254 1.00 96.31 106 VAL A CA 1
ATOM 827 C C . VAL A 1 106 ? -0.851 -2.293 4.752 1.00 96.31 106 VAL A C 1
ATOM 829 O O . VAL A 1 106 ? 0.094 -2.497 3.990 1.00 96.31 106 VAL A O 1
ATOM 832 N N . HIS A 1 107 ? -2.090 -2.062 4.303 1.00 95.62 107 HIS A N 1
ATOM 833 C CA . HIS A 1 107 ? -2.413 -2.071 2.874 1.00 95.62 107 HIS A CA 1
ATOM 834 C C . HIS A 1 107 ? -1.626 -1.005 2.093 1.00 95.62 107 HIS A C 1
ATOM 836 O O . HIS A 1 107 ? -1.065 -1.281 1.027 1.00 95.62 107 HIS A O 1
ATOM 842 N N . LEU A 1 108 ? -1.533 0.215 2.631 1.00 94.62 108 LEU A N 1
ATOM 843 C CA . LEU A 1 108 ? -0.760 1.292 2.023 1.00 94.62 108 LEU A CA 1
ATOM 844 C C . LEU A 1 108 ? 0.727 0.937 1.950 1.00 94.62 108 LEU A C 1
ATOM 846 O O . LEU A 1 108 ? 1.339 1.174 0.904 1.00 94.62 108 LEU A O 1
ATOM 850 N N . SER A 1 109 ? 1.302 0.344 2.996 1.00 95.19 109 SER A N 1
ATOM 851 C CA . SER A 1 109 ? 2.702 -0.089 2.996 1.00 95.19 109 SER A CA 1
ATOM 852 C C . SER A 1 109 ? 2.952 -1.176 1.948 1.00 95.19 109 SER A C 1
ATOM 854 O O . SER A 1 109 ? 3.733 -0.964 1.015 1.00 95.19 109 SER A O 1
ATOM 856 N N . VAL A 1 110 ? 2.224 -2.297 2.034 1.00 94.81 110 VAL A N 1
ATOM 857 C CA . VAL A 1 110 ? 2.407 -3.463 1.157 1.00 94.81 110 VAL A CA 1
ATOM 858 C C . VAL A 1 110 ? 2.140 -3.081 -0.295 1.00 94.81 110 VAL A C 1
ATOM 860 O O . VAL A 1 110 ? 3.019 -3.233 -1.139 1.00 94.81 110 VAL A O 1
ATOM 863 N N . GLY A 1 111 ? 0.969 -2.514 -0.603 1.00 91.75 111 GLY A N 1
ATOM 864 C CA . GLY A 1 111 ? 0.614 -2.139 -1.974 1.00 91.75 111 GLY A CA 1
ATOM 865 C C . GLY A 1 111 ? 1.500 -1.025 -2.543 1.00 91.75 111 GLY A C 1
ATOM 866 O O . GLY A 1 111 ? 1.754 -0.973 -3.746 1.00 91.75 111 GLY A O 1
ATOM 867 N N . GLY A 1 112 ? 2.001 -0.131 -1.682 1.00 89.12 112 GLY A N 1
ATOM 868 C CA . GLY A 1 112 ? 2.855 0.984 -2.100 1.00 89.12 112 GLY A CA 1
ATOM 869 C C . GLY A 1 112 ? 4.214 0.494 -2.566 1.00 89.12 112 GLY A C 1
ATOM 870 O O . GLY A 1 112 ? 4.647 0.824 -3.669 1.00 89.12 112 GLY A O 1
ATOM 871 N N . LEU A 1 113 ? 4.831 -0.349 -1.744 1.00 91.06 113 LEU A N 1
ATOM 872 C CA . LEU A 1 113 ? 6.134 -0.937 -2.013 1.00 91.06 113 LEU A CA 1
ATOM 873 C C . LEU A 1 113 ? 6.072 -2.029 -3.084 1.00 91.06 113 LEU A C 1
ATOM 875 O O . LEU A 1 113 ? 6.961 -2.103 -3.928 1.00 91.06 113 LEU A O 1
ATOM 879 N N . ALA A 1 114 ? 4.995 -2.817 -3.137 1.00 91.00 114 ALA A N 1
ATOM 880 C CA . ALA A 1 114 ? 4.830 -3.850 -4.158 1.00 91.00 114 ALA A CA 1
ATOM 881 C C . ALA A 1 114 ? 4.789 -3.261 -5.578 1.00 91.00 114 ALA A C 1
ATOM 883 O O . ALA A 1 114 ? 5.266 -3.885 -6.522 1.00 91.00 114 ALA A O 1
ATOM 884 N N . THR A 1 115 ? 4.302 -2.024 -5.734 1.00 89.75 115 THR A N 1
ATOM 885 C CA . THR A 1 115 ? 4.266 -1.330 -7.034 1.00 89.75 115 THR A CA 1
ATOM 886 C C . THR A 1 115 ? 5.648 -1.247 -7.696 1.00 89.75 115 THR A C 1
ATOM 888 O O . THR A 1 115 ? 5.729 -1.245 -8.924 1.00 89.75 115 THR A O 1
ATOM 891 N N . ILE A 1 116 ? 6.735 -1.247 -6.913 1.00 89.12 116 ILE A N 1
ATOM 892 C CA . ILE A 1 116 ? 8.113 -1.243 -7.427 1.00 89.12 116 ILE A CA 1
ATOM 893 C C . ILE A 1 116 ? 8.345 -2.434 -8.368 1.00 89.12 116 ILE A C 1
ATOM 895 O O . ILE A 1 116 ? 8.864 -2.249 -9.471 1.00 89.12 116 ILE A O 1
ATOM 899 N N . PHE A 1 117 ? 7.889 -3.633 -7.994 1.00 88.94 117 PHE A N 1
ATOM 900 C CA . PHE A 1 117 ? 8.061 -4.850 -8.795 1.00 88.94 117 PHE A CA 1
ATOM 901 C C . PHE A 1 117 ? 7.323 -4.776 -10.142 1.00 88.94 117 PHE A C 1
ATOM 903 O O . PHE A 1 117 ? 7.867 -5.162 -11.182 1.00 88.94 117 PHE A O 1
ATOM 910 N N . ILE A 1 118 ? 6.132 -4.170 -10.145 1.00 88.00 118 ILE A N 1
ATOM 911 C CA . ILE A 1 118 ? 5.339 -3.933 -11.359 1.00 88.00 118 ILE A CA 1
ATOM 912 C C . ILE A 1 118 ? 6.032 -2.922 -12.269 1.00 88.00 118 ILE A C 1
ATOM 914 O O . ILE A 1 118 ? 6.134 -3.159 -13.470 1.00 88.00 118 ILE A O 1
ATOM 918 N N . THR A 1 119 ? 6.535 -1.815 -11.717 1.00 86.50 119 THR A N 1
ATOM 919 C CA . THR A 1 119 ? 7.157 -0.744 -12.515 1.00 86.50 119 THR A CA 1
ATOM 920 C C . THR A 1 119 ? 8.530 -1.099 -13.075 1.00 86.50 119 THR A C 1
ATOM 922 O O . THR A 1 119 ? 8.955 -0.492 -14.055 1.00 86.50 119 THR A O 1
ATOM 925 N N . ARG A 1 120 ? 9.218 -2.072 -12.470 1.00 86.31 120 ARG A N 1
ATOM 926 C CA . ARG A 1 120 ? 10.534 -2.537 -12.916 1.00 86.31 120 ARG A CA 1
ATOM 927 C C . ARG A 1 120 ? 10.461 -3.422 -14.161 1.00 86.31 120 ARG A C 1
ATOM 929 O O . ARG A 1 120 ? 11.373 -3.400 -14.980 1.00 86.31 120 ARG A O 1
ATOM 936 N N . SER A 1 121 ? 9.393 -4.205 -14.285 1.00 82.00 121 SER A N 1
ATOM 937 C CA . SER A 1 121 ? 9.272 -5.266 -15.285 1.00 82.00 121 SER A CA 1
ATOM 938 C C . SER A 1 121 ? 8.433 -4.830 -16.490 1.00 82.00 121 SER A C 1
ATOM 940 O O . SER A 1 121 ? 7.317 -4.328 -16.345 1.00 82.00 121 SER A O 1
ATOM 942 N N . TYR A 1 122 ? 8.945 -5.071 -17.701 1.00 73.00 122 TYR A N 1
ATOM 943 C CA . TYR A 1 122 ? 8.202 -4.845 -18.953 1.00 73.00 122 TYR A CA 1
ATOM 944 C C . TYR A 1 122 ? 7.217 -5.982 -19.271 1.00 73.00 122 TYR A C 1
ATOM 946 O O . TYR A 1 122 ? 6.176 -5.757 -19.887 1.00 73.00 122 TYR A O 1
ATOM 954 N N . SER A 1 123 ? 7.540 -7.200 -18.830 1.00 78.12 123 SER A N 1
ATOM 955 C CA . SER A 1 123 ? 6.675 -8.383 -18.903 1.00 78.12 123 SER A CA 1
ATOM 956 C C . SER A 1 123 ? 5.941 -8.590 -17.574 1.00 78.12 123 SER A C 1
ATOM 958 O O . SER A 1 123 ? 5.941 -7.707 -16.717 1.00 78.12 123 SER A O 1
ATOM 960 N N . PHE A 1 124 ? 5.303 -9.742 -17.381 1.00 81.38 124 PHE A N 1
ATOM 961 C CA . PHE A 1 124 ? 4.713 -10.111 -16.095 1.00 81.38 124 PHE A CA 1
ATOM 962 C C . PHE A 1 124 ? 5.738 -9.996 -14.971 1.00 81.38 124 PHE A C 1
ATOM 964 O O . PHE A 1 124 ? 6.834 -10.558 -15.058 1.00 81.38 124 PHE A O 1
ATOM 971 N N . SER A 1 125 ? 5.365 -9.313 -13.893 1.00 81.50 125 SER A N 1
ATOM 972 C CA . SER A 1 125 ? 6.273 -9.064 -12.776 1.00 81.50 125 SER A CA 1
ATOM 973 C C . SER A 1 125 ? 6.720 -10.343 -12.069 1.00 81.50 125 SER A C 1
ATOM 975 O O . SER A 1 125 ? 7.751 -10.326 -11.407 1.00 81.50 125 SER A O 1
ATOM 977 N N . PHE A 1 126 ? 5.970 -11.438 -12.195 1.00 75.62 126 PHE A N 1
ATOM 978 C CA . PHE A 1 126 ? 6.323 -12.736 -11.612 1.00 75.62 126 PHE A CA 1
ATOM 979 C C . PHE A 1 126 ? 7.407 -13.487 -12.393 1.00 75.62 126 PHE A C 1
ATOM 981 O O . PHE A 1 126 ? 8.070 -14.361 -11.837 1.00 75.62 126 PHE A O 1
ATOM 988 N N . LEU A 1 127 ? 7.572 -13.177 -13.682 1.00 76.25 127 LEU A N 1
ATOM 989 C CA . LEU A 1 127 ? 8.553 -13.839 -14.546 1.00 76.25 127 LEU A CA 1
ATOM 990 C C . LEU A 1 127 ? 9.923 -13.158 -14.482 1.00 76.25 127 LEU A C 1
ATOM 992 O O . LEU A 1 127 ? 10.944 -13.802 -14.709 1.00 76.25 127 LEU A O 1
ATOM 996 N N . ASP A 1 128 ? 9.943 -11.871 -14.147 1.00 77.62 128 ASP A N 1
ATOM 997 C CA . ASP A 1 128 ? 11.159 -11.083 -14.010 1.00 77.62 128 ASP A CA 1
ATOM 998 C C . ASP A 1 128 ? 11.646 -11.114 -12.551 1.00 77.62 128 ASP A C 1
ATOM 1000 O O . ASP A 1 128 ? 10.985 -10.601 -11.645 1.00 77.62 128 ASP A O 1
ATOM 1004 N N . ARG A 1 129 ? 12.813 -11.723 -12.308 1.00 78.69 129 ARG A N 1
ATOM 1005 C CA . ARG A 1 129 ? 13.371 -11.899 -10.958 1.00 78.69 129 ARG A CA 1
ATOM 1006 C C . ARG A 1 129 ? 13.988 -10.587 -10.453 1.00 78.69 129 ARG A C 1
ATOM 1008 O O . ARG A 1 129 ? 14.953 -10.121 -11.058 1.00 78.69 129 ARG A O 1
ATOM 1015 N N . PRO A 1 130 ? 13.496 -10.007 -9.341 1.00 81.50 130 PRO A N 1
ATOM 1016 C CA . PRO A 1 130 ? 14.105 -8.814 -8.769 1.00 81.50 130 PRO A CA 1
ATOM 1017 C C . PRO A 1 130 ? 15.484 -9.114 -8.187 1.00 81.50 130 PRO A C 1
ATOM 1019 O O . PRO A 1 130 ? 15.757 -10.237 -7.747 1.00 81.50 130 PRO A O 1
ATOM 1022 N N . GLY A 1 131 ? 16.350 -8.099 -8.137 1.00 83.38 131 GLY A N 1
ATOM 1023 C CA . GLY A 1 131 ? 17.615 -8.203 -7.422 1.00 83.38 131 GLY A CA 1
ATOM 1024 C C .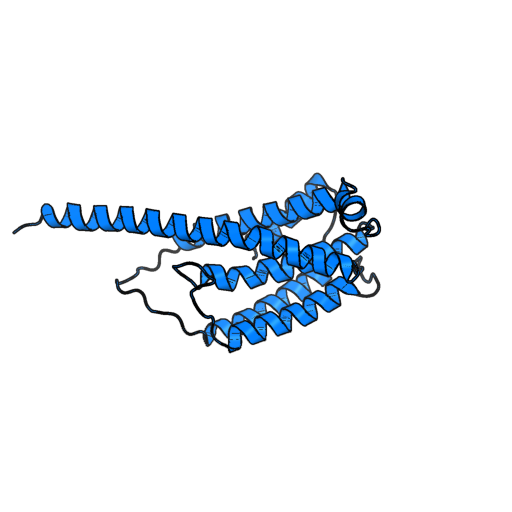 GLY A 1 131 ? 17.399 -8.603 -5.959 1.00 83.38 131 GLY A C 1
ATOM 1025 O O . GLY A 1 131 ? 16.482 -8.120 -5.294 1.00 83.38 131 GLY A O 1
ATOM 1026 N N . PHE A 1 132 ? 18.276 -9.464 -5.438 1.00 86.81 132 PHE A N 1
ATOM 1027 C CA . PHE A 1 132 ? 18.190 -9.972 -4.062 1.00 86.81 132 PHE A CA 1
ATOM 1028 C C . PHE A 1 132 ? 18.053 -8.849 -3.020 1.00 86.81 132 PHE A C 1
ATOM 1030 O O . PHE A 1 132 ? 17.248 -8.951 -2.101 1.00 86.81 132 PHE A O 1
ATOM 1037 N N . LEU A 1 133 ? 18.773 -7.737 -3.213 1.00 89.00 133 LEU A N 1
ATOM 1038 C CA . LEU A 1 133 ? 18.713 -6.575 -2.323 1.00 89.00 133 LEU A CA 1
ATOM 1039 C C . LEU A 1 133 ? 17.323 -5.931 -2.263 1.00 89.00 133 LEU A C 1
ATOM 1041 O O . LEU A 1 133 ? 16.905 -5.539 -1.178 1.00 89.00 133 LEU A O 1
ATOM 1045 N N . VAL A 1 134 ? 16.603 -5.864 -3.387 1.00 89.81 134 VAL A N 1
ATOM 1046 C CA . VAL A 1 134 ? 15.255 -5.273 -3.455 1.00 89.81 134 VAL A CA 1
ATOM 1047 C C . VAL A 1 134 ? 14.243 -6.157 -2.730 1.00 89.81 134 VAL A C 1
ATOM 1049 O O . VAL A 1 134 ? 13.371 -5.663 -2.015 1.00 89.81 134 VAL A O 1
ATOM 1052 N N . ILE A 1 135 ? 14.382 -7.480 -2.859 1.00 91.06 135 ILE A N 1
ATOM 1053 C CA . ILE A 1 135 ? 13.534 -8.429 -2.131 1.00 91.06 135 ILE A CA 1
ATOM 1054 C C . ILE A 1 135 ? 13.807 -8.329 -0.629 1.00 91.06 135 ILE A C 1
ATOM 1056 O O . ILE A 1 135 ? 12.868 -8.201 0.153 1.00 91.06 135 ILE A O 1
ATOM 1060 N N . CYS A 1 136 ? 15.076 -8.338 -0.215 1.00 90.94 136 CYS A N 1
ATOM 1061 C CA . CYS A 1 136 ? 15.438 -8.217 1.195 1.00 90.94 136 CYS A CA 1
ATOM 1062 C C . CYS A 1 136 ? 14.971 -6.891 1.804 1.00 90.94 136 CYS A C 1
ATOM 1064 O O . CYS A 1 136 ? 14.441 -6.900 2.914 1.00 90.94 136 CYS A O 1
ATOM 1066 N N . SER A 1 137 ? 15.111 -5.768 1.090 1.00 92.38 137 SER A N 1
ATOM 1067 C CA . SER A 1 137 ? 14.617 -4.478 1.581 1.00 92.38 137 SER A CA 1
ATOM 1068 C C . SER A 1 137 ? 13.098 -4.466 1.692 1.00 92.38 137 SER A C 1
ATOM 1070 O O . SER A 1 137 ? 12.572 -4.013 2.705 1.00 92.38 137 SER A O 1
ATOM 1072 N N . PHE A 1 138 ? 12.396 -5.019 0.695 1.00 93.38 138 PHE A N 1
ATOM 1073 C CA . PHE A 1 138 ? 10.943 -5.137 0.726 1.00 93.38 138 PHE A CA 1
ATOM 1074 C C . PHE A 1 138 ? 10.490 -5.961 1.932 1.00 93.38 138 PHE A C 1
ATOM 1076 O O . PHE A 1 138 ? 9.686 -5.483 2.725 1.00 93.38 138 PHE A O 1
ATOM 1083 N N . VAL A 1 139 ? 11.040 -7.164 2.113 1.00 94.19 139 VAL A N 1
ATOM 1084 C CA . VAL A 1 139 ? 10.682 -8.054 3.227 1.00 94.19 139 VAL A CA 1
ATOM 1085 C C . VAL A 1 139 ? 10.990 -7.396 4.571 1.00 94.19 139 VAL A C 1
ATOM 1087 O O . VAL A 1 139 ? 10.128 -7.390 5.445 1.00 94.19 139 VAL A O 1
ATOM 1090 N N . GLY A 1 140 ? 12.167 -6.781 4.728 1.00 94.50 140 GLY A N 1
ATOM 1091 C CA . GLY A 1 140 ? 12.530 -6.064 5.953 1.00 94.50 140 GLY A CA 1
ATOM 1092 C C . GLY A 1 140 ? 11.552 -4.935 6.282 1.00 94.50 140 GLY A C 1
ATOM 1093 O O . GLY A 1 140 ? 11.046 -4.861 7.401 1.00 94.50 140 GLY A O 1
ATOM 1094 N N . ALA A 1 141 ? 11.211 -4.104 5.294 1.00 94.50 141 ALA A N 1
ATOM 1095 C CA . ALA A 1 141 ? 10.234 -3.037 5.472 1.00 94.50 141 ALA A CA 1
ATOM 1096 C C . ALA A 1 141 ? 8.830 -3.573 5.780 1.00 94.50 141 ALA A C 1
ATOM 1098 O O . ALA A 1 141 ? 8.143 -3.022 6.639 1.00 94.50 141 ALA A O 1
ATOM 1099 N N . GLN A 1 142 ? 8.408 -4.664 5.133 1.00 95.81 142 GLN A N 1
ATOM 1100 C CA . GLN A 1 142 ? 7.092 -5.246 5.381 1.00 95.81 142 GLN A CA 1
ATOM 1101 C C . GLN A 1 142 ? 6.978 -5.928 6.741 1.00 95.81 142 GLN A C 1
ATOM 1103 O O . GLN A 1 142 ? 5.898 -5.895 7.328 1.00 95.81 142 GLN A O 1
ATOM 1108 N N . ILE A 1 143 ? 8.055 -6.511 7.271 1.00 96.12 143 ILE A N 1
ATOM 1109 C CA . ILE A 1 143 ? 8.061 -7.046 8.638 1.00 96.12 143 ILE A CA 1
ATOM 1110 C C . ILE A 1 143 ? 7.800 -5.904 9.623 1.00 96.12 143 ILE A C 1
ATOM 1112 O O . ILE A 1 143 ? 6.880 -5.995 10.435 1.00 96.12 143 ILE A O 1
ATOM 1116 N N . VAL A 1 144 ? 8.540 -4.797 9.501 1.00 96.00 144 VAL A N 1
ATOM 1117 C CA . VAL A 1 144 ? 8.365 -3.624 10.373 1.00 96.00 144 VAL A CA 1
ATOM 1118 C C . VAL A 1 144 ? 6.964 -3.025 10.221 1.00 96.00 144 VAL A C 1
ATOM 1120 O O . VAL A 1 144 ? 6.294 -2.777 11.221 1.00 96.00 144 VAL A O 1
ATOM 1123 N N . ALA A 1 145 ? 6.478 -2.858 8.988 1.00 95.75 145 ALA A N 1
ATOM 1124 C CA . ALA A 1 145 ? 5.133 -2.348 8.735 1.00 95.75 145 ALA A CA 1
ATOM 1125 C C . ALA A 1 145 ? 4.037 -3.274 9.287 1.00 95.75 145 ALA A C 1
ATOM 1127 O O . ALA A 1 145 ? 3.052 -2.804 9.846 1.00 95.75 145 ALA A O 1
ATOM 1128 N N . SER A 1 146 ? 4.197 -4.592 9.172 1.00 96.62 146 SER A N 1
ATOM 1129 C CA . SER A 1 146 ? 3.210 -5.552 9.681 1.00 96.62 146 SER A CA 1
ATOM 1130 C C . SER A 1 146 ? 3.141 -5.519 11.208 1.00 96.62 146 SER A C 1
ATOM 1132 O O . SER A 1 146 ? 2.048 -5.529 11.765 1.00 96.62 146 SER A O 1
ATOM 1134 N N . VAL A 1 147 ? 4.289 -5.396 11.886 1.00 96.31 147 VAL A N 1
ATOM 1135 C CA . VAL A 1 147 ? 4.351 -5.234 13.349 1.00 96.31 147 VAL A CA 1
ATOM 1136 C C . VAL A 1 147 ? 3.703 -3.915 13.780 1.00 96.31 147 VAL A C 1
ATOM 1138 O O . VAL A 1 147 ? 2.869 -3.913 14.685 1.00 96.31 147 VAL A O 1
ATOM 1141 N N . LEU A 1 148 ? 4.021 -2.805 13.107 1.00 95.00 148 LEU A N 1
ATOM 1142 C CA . LEU A 1 148 ? 3.405 -1.503 13.387 1.00 95.00 148 LEU A CA 1
ATOM 1143 C C . LEU A 1 148 ? 1.895 -1.506 13.121 1.00 95.00 148 LEU A C 1
ATOM 1145 O O . LEU A 1 148 ? 1.143 -0.918 13.886 1.00 95.00 148 LEU A O 1
ATOM 1149 N N . GLY A 1 149 ? 1.431 -2.193 12.080 1.00 94.44 149 GLY A N 1
ATOM 1150 C CA . GLY A 1 149 ? 0.005 -2.345 11.795 1.00 94.44 149 GLY A CA 1
ATOM 1151 C C . GLY A 1 149 ? -0.732 -3.244 12.788 1.00 94.44 149 GLY A C 1
ATOM 1152 O O . GLY A 1 149 ? -1.892 -2.979 13.101 1.00 94.44 149 GLY A O 1
ATOM 1153 N N . ALA A 1 150 ? -0.066 -4.282 13.306 1.00 95.38 150 ALA A N 1
ATOM 1154 C CA . ALA A 1 150 ? -0.640 -5.203 14.285 1.00 95.38 150 ALA A CA 1
ATOM 1155 C C . ALA A 1 150 ? -0.840 -4.536 15.650 1.00 95.38 150 ALA A C 1
ATOM 1157 O O . ALA A 1 150 ? -1.920 -4.645 16.226 1.00 95.38 150 ALA A O 1
ATOM 1158 N N . TYR A 1 151 ? 0.195 -3.862 16.160 1.00 93.31 151 TYR A N 1
ATOM 1159 C CA . TYR A 1 151 ? 0.220 -3.324 17.525 1.00 93.31 151 TYR A CA 1
ATOM 1160 C C . TYR A 1 151 ? -0.079 -1.820 17.602 1.00 93.31 151 TYR A C 1
ATOM 1162 O O . TYR A 1 151 ? -0.498 -1.326 18.650 1.00 93.31 151 TYR A O 1
ATOM 1170 N N . GLY A 1 152 ? 0.108 -1.082 16.505 1.00 91.81 152 GLY A N 1
ATOM 1171 C CA . GLY A 1 152 ? 0.044 0.377 16.502 1.00 91.81 152 GLY A CA 1
ATOM 1172 C C . GLY A 1 152 ? 1.106 0.995 17.410 1.00 91.81 152 GLY A C 1
ATOM 1173 O O . GLY A 1 152 ? 2.115 0.373 17.746 1.00 91.81 152 GLY A O 1
ATOM 1174 N N . LEU A 1 153 ? 0.858 2.229 17.847 1.00 91.00 153 LEU A N 1
ATOM 1175 C CA . LEU A 1 153 ? 1.688 2.928 18.835 1.00 91.00 153 LEU A CA 1
ATOM 1176 C C . LEU A 1 153 ? 0.935 3.098 20.157 1.00 91.00 153 LEU A C 1
ATOM 1178 O O . LEU A 1 153 ? 0.921 4.182 20.733 1.00 91.00 153 LEU A O 1
ATOM 1182 N N . GLY A 1 154 ? 0.228 2.055 20.604 1.00 83.25 154 GLY A N 1
ATOM 1183 C CA . GLY A 1 154 ? -0.594 2.132 21.817 1.00 83.25 154 GLY A CA 1
ATOM 1184 C C . GLY A 1 154 ? -1.671 3.220 21.737 1.00 83.25 154 GLY A C 1
ATOM 1185 O O . GLY A 1 154 ? -1.950 3.881 22.732 1.00 83.25 154 GLY A O 1
ATOM 1186 N N . ASN A 1 155 ? -2.231 3.444 20.539 1.00 83.12 155 ASN A N 1
ATOM 1187 C CA . ASN A 1 155 ? -3.193 4.510 20.235 1.00 83.12 155 ASN A CA 1
ATOM 1188 C C . ASN A 1 155 ? -2.638 5.945 20.381 1.00 83.12 155 ASN A C 1
ATOM 1190 O O . ASN A 1 155 ? -3.397 6.914 20.429 1.00 83.12 155 ASN A O 1
ATOM 1194 N N . TYR A 1 156 ? -1.311 6.112 20.404 1.00 84.38 156 TYR A N 1
ATOM 1195 C CA . TYR A 1 156 ? -0.685 7.427 20.314 1.00 84.38 156 TYR A CA 1
ATOM 1196 C C . TYR A 1 156 ? -1.104 8.120 19.011 1.00 84.38 156 TYR A C 1
ATOM 1198 O O . TYR A 1 156 ? -0.923 7.581 17.918 1.00 84.38 156 TYR A O 1
ATOM 1206 N N . HIS A 1 157 ? -1.671 9.323 19.130 1.00 84.00 157 HIS A N 1
ATOM 1207 C CA . HIS A 1 157 ? -2.117 10.141 17.997 1.00 84.00 157 HIS A CA 1
ATOM 1208 C C . HIS A 1 157 ? -3.099 9.417 17.046 1.00 84.00 157 HIS A C 1
ATOM 1210 O O . HIS A 1 157 ? -3.008 9.563 15.830 1.00 84.00 157 HIS A O 1
ATOM 1216 N N . ASN A 1 158 ? -4.035 8.631 17.598 1.00 85.81 158 ASN A N 1
ATOM 1217 C CA . ASN A 1 158 ? -5.048 7.847 16.865 1.00 85.81 158 ASN A CA 1
ATOM 1218 C C . ASN A 1 158 ? -4.495 6.695 16.005 1.00 85.81 158 ASN A C 1
ATOM 1220 O O . ASN A 1 158 ? -5.193 6.178 15.130 1.00 85.81 158 ASN A O 1
ATOM 1224 N N . PHE A 1 159 ? -3.254 6.262 16.250 1.00 89.44 159 PHE A N 1
ATOM 1225 C CA . PHE A 1 159 ? -2.686 5.089 15.590 1.00 89.44 159 PHE A CA 1
ATOM 1226 C C . PHE A 1 159 ? -2.783 3.845 16.484 1.00 89.44 159 PHE A C 1
ATOM 1228 O O . PHE A 1 159 ? -1.834 3.476 17.188 1.00 89.44 159 PHE A O 1
ATOM 1235 N N . ALA A 1 160 ? -3.957 3.208 16.473 1.00 92.00 160 ALA A N 1
ATOM 1236 C CA . ALA A 1 160 ? -4.170 1.910 17.105 1.00 92.00 160 ALA A CA 1
ATOM 1237 C C . ALA A 1 160 ? -3.877 0.768 16.118 1.00 92.00 160 ALA A C 1
ATOM 1239 O O . ALA A 1 160 ? -4.053 0.904 14.905 1.00 92.00 160 ALA A O 1
ATOM 1240 N N . GLY A 1 161 ? -3.386 -0.351 16.648 1.00 90.56 161 GLY A N 1
ATOM 1241 C CA . GLY A 1 161 ? -3.128 -1.549 15.859 1.00 90.56 161 GLY A CA 1
ATOM 1242 C C . GLY A 1 161 ? -4.420 -2.288 15.539 1.00 90.56 161 GLY A C 1
ATOM 1243 O O . GLY A 1 161 ? -5.301 -2.378 16.383 1.00 90.56 161 GLY A O 1
ATOM 1244 N N . ALA A 1 162 ? -4.516 -2.846 14.336 1.00 92.12 162 ALA A N 1
ATOM 1245 C CA . ALA A 1 162 ? -5.682 -3.622 13.912 1.00 92.12 162 ALA A CA 1
ATOM 1246 C C . ALA A 1 162 ? -5.622 -5.090 14.378 1.00 92.12 162 ALA A C 1
ATOM 1248 O O . ALA A 1 162 ? -6.563 -5.851 14.180 1.00 92.12 162 ALA A O 1
ATOM 1249 N N . GLY A 1 163 ? -4.502 -5.531 14.955 1.00 93.75 163 GLY A N 1
ATOM 1250 C CA . GLY A 1 163 ? -4.250 -6.935 15.262 1.00 93.75 163 GLY A CA 1
ATOM 1251 C C . GLY A 1 163 ? -3.848 -7.773 14.040 1.00 93.75 163 GLY A C 1
ATOM 1252 O O . GLY A 1 163 ? -4.030 -7.400 12.880 1.00 93.75 163 GLY A O 1
ATOM 1253 N N . TRP A 1 164 ? -3.274 -8.949 14.305 1.00 94.31 164 TRP A N 1
ATOM 1254 C CA . TRP A 1 164 ? -2.670 -9.808 13.278 1.00 94.31 164 TRP A CA 1
ATOM 1255 C C . TRP A 1 164 ? -3.661 -10.360 12.245 1.00 94.31 164 TRP A C 1
ATOM 1257 O O . TRP A 1 164 ? -3.282 -10.558 11.090 1.00 94.31 164 TRP A O 1
ATOM 1267 N N . GLY A 1 165 ? -4.927 -10.563 12.623 1.00 93.81 165 GLY A N 1
ATOM 1268 C CA . GLY A 1 165 ? -5.968 -10.981 11.680 1.00 93.81 165 GLY A CA 1
ATOM 1269 C C . GLY A 1 165 ? -6.152 -9.955 10.559 1.00 93.81 165 GLY A C 1
ATOM 1270 O O . GLY A 1 165 ? -6.127 -10.302 9.380 1.00 93.81 165 GLY A O 1
ATOM 1271 N N . TYR A 1 166 ? -6.244 -8.673 10.915 1.00 94.00 166 TYR A N 1
ATOM 1272 C CA . TYR A 1 166 ? -6.399 -7.597 9.940 1.00 94.00 166 TYR A CA 1
ATOM 1273 C C . TYR A 1 166 ? -5.109 -7.273 9.183 1.00 94.00 166 TYR A C 1
ATOM 1275 O O . TYR A 1 166 ? -5.170 -6.853 8.029 1.00 94.00 166 TYR A O 1
ATOM 1283 N N . VAL A 1 167 ? -3.935 -7.544 9.762 1.00 96.00 167 VAL A N 1
ATOM 1284 C CA . VAL A 1 167 ? -2.669 -7.519 9.007 1.00 96.00 167 VAL A CA 1
ATOM 1285 C C . VAL A 1 167 ? -2.725 -8.510 7.845 1.00 96.00 167 VAL A C 1
ATOM 1287 O O . VAL A 1 167 ? -2.401 -8.142 6.714 1.00 96.00 167 VAL A O 1
ATOM 1290 N N . LEU A 1 168 ? -3.180 -9.743 8.091 1.00 95.19 168 LEU A N 1
ATOM 1291 C CA . LEU A 1 168 ? -3.330 -10.750 7.039 1.00 95.19 168 LEU A CA 1
ATOM 1292 C C . LEU A 1 168 ? -4.337 -10.302 5.971 1.00 95.19 168 LEU A C 1
ATOM 1294 O O . LEU A 1 168 ? -4.054 -10.429 4.781 1.00 95.19 168 LEU A O 1
ATOM 1298 N N . VAL A 1 169 ? -5.467 -9.716 6.380 1.00 94.94 169 VAL A N 1
ATOM 1299 C CA . VAL A 1 169 ? -6.446 -9.122 5.452 1.00 94.94 169 VAL A CA 1
ATOM 1300 C C . VAL A 1 169 ? -5.792 -8.055 4.572 1.00 94.94 169 VAL A C 1
ATOM 1302 O O . VAL A 1 169 ? -5.929 -8.108 3.351 1.00 94.94 169 VAL A O 1
ATOM 1305 N N . GLY A 1 170 ? -5.031 -7.124 5.156 1.00 95.50 170 GLY A N 1
ATOM 1306 C CA . GLY A 1 170 ? -4.323 -6.079 4.411 1.00 95.50 170 GLY A CA 1
ATOM 1307 C C . GLY A 1 170 ? -3.321 -6.643 3.397 1.00 95.50 170 GLY A C 1
ATOM 1308 O O . GLY A 1 170 ? -3.218 -6.138 2.274 1.00 95.50 170 GLY A O 1
ATOM 1309 N N . TRP A 1 171 ? -2.622 -7.725 3.746 1.00 96.25 171 TRP A N 1
ATOM 1310 C CA . TRP A 1 171 ? -1.733 -8.450 2.834 1.00 96.25 171 TRP A CA 1
ATOM 1311 C C . TRP A 1 171 ? -2.487 -9.106 1.678 1.00 96.25 171 TRP A C 1
ATOM 1313 O O . TRP A 1 171 ? -2.156 -8.863 0.516 1.00 96.25 171 TRP A O 1
ATOM 1323 N N . VAL A 1 172 ? -3.511 -9.905 1.984 1.00 95.62 172 VAL A N 1
ATOM 1324 C CA . VAL A 1 172 ? -4.316 -10.617 0.981 1.00 95.62 172 VAL A CA 1
ATOM 1325 C C . VAL A 1 172 ? -4.977 -9.624 0.032 1.00 95.62 172 VAL A C 1
ATOM 1327 O O . VAL A 1 172 ? -4.877 -9.778 -1.184 1.00 95.62 172 VAL A O 1
ATOM 1330 N N . TRP A 1 173 ? -5.567 -8.555 0.569 1.00 95.69 173 TRP A N 1
ATOM 1331 C CA . TRP A 1 173 ? -6.161 -7.486 -0.224 1.00 95.69 173 TRP A CA 1
ATOM 1332 C C . TRP A 1 173 ? -5.138 -6.844 -1.169 1.00 95.69 173 TRP A C 1
ATOM 1334 O O . TRP A 1 173 ? -5.400 -6.676 -2.359 1.00 95.69 173 TRP A O 1
ATOM 1344 N N . SER A 1 174 ? -3.932 -6.556 -0.671 1.00 95.00 174 SER A N 1
ATOM 1345 C CA . SER A 1 174 ? -2.856 -5.995 -1.495 1.00 95.00 174 SER A CA 1
ATOM 1346 C C . SER A 1 174 ? -2.447 -6.929 -2.637 1.00 95.00 174 SER A C 1
ATOM 1348 O O . SER A 1 174 ? -2.223 -6.456 -3.748 1.00 95.00 174 SER A O 1
ATOM 1350 N N . ILE A 1 175 ? -2.384 -8.242 -2.395 1.00 93.62 175 ILE A N 1
ATOM 1351 C CA . ILE A 1 175 ? -2.052 -9.246 -3.419 1.00 93.62 175 ILE A CA 1
ATOM 1352 C C . ILE A 1 175 ? -3.167 -9.356 -4.466 1.00 93.62 175 ILE A C 1
ATOM 1354 O O . ILE A 1 175 ? -2.880 -9.388 -5.664 1.00 93.62 175 ILE A O 1
ATOM 1358 N N . ILE A 1 176 ? -4.433 -9.367 -4.037 1.00 94.81 176 ILE A N 1
ATOM 1359 C CA . ILE A 1 176 ? -5.589 -9.421 -4.943 1.00 94.81 176 ILE A CA 1
ATOM 1360 C C . ILE A 1 176 ? -5.564 -8.237 -5.909 1.00 94.81 176 ILE A C 1
ATOM 1362 O O . ILE A 1 176 ? -5.734 -8.432 -7.106 1.00 94.81 176 ILE A O 1
ATOM 1366 N N . TRP A 1 177 ? -5.299 -7.025 -5.419 1.00 94.19 177 TRP A N 1
ATOM 1367 C CA . TRP A 1 177 ? -5.248 -5.829 -6.267 1.00 94.19 177 TRP A CA 1
ATOM 1368 C C . TRP A 1 177 ? -3.971 -5.718 -7.105 1.00 94.19 177 TRP A C 1
ATOM 1370 O O . TRP A 1 177 ? -3.985 -5.083 -8.164 1.00 94.19 177 TRP A O 1
ATOM 1380 N N . TYR A 1 178 ? -2.885 -6.357 -6.673 1.00 92.50 178 TYR A N 1
ATOM 1381 C CA . TYR A 1 178 ? -1.614 -6.401 -7.390 1.00 92.50 178 TYR A CA 1
ATOM 1382 C C . TYR A 1 178 ? -1.711 -7.164 -8.720 1.00 92.50 178 TYR A C 1
ATOM 1384 O O . TYR A 1 178 ? -1.205 -6.691 -9.739 1.00 92.50 178 TYR A O 1
ATOM 1392 N N . ILE A 1 179 ? -2.387 -8.319 -8.739 1.00 91.19 179 ILE A N 1
ATOM 1393 C CA . ILE A 1 179 ? -2.437 -9.205 -9.917 1.00 91.19 179 ILE A CA 1
ATOM 1394 C C . ILE A 1 179 ? -3.100 -8.527 -11.138 1.00 91.19 179 ILE A C 1
ATOM 1396 O O . ILE A 1 179 ? -2.482 -8.509 -12.208 1.00 91.19 179 ILE A O 1
ATOM 1400 N N . PRO A 1 180 ? -4.302 -7.919 -11.035 1.00 91.75 180 PRO A N 1
ATOM 1401 C CA . PRO A 1 180 ? -4.915 -7.220 -12.161 1.00 91.75 180 PRO A CA 1
ATOM 1402 C C . PRO A 1 180 ? -4.111 -5.996 -12.599 1.00 91.75 180 PRO A C 1
ATOM 1404 O O . PRO A 1 180 ? -4.062 -5.698 -13.791 1.00 91.75 180 PRO A O 1
ATOM 1407 N N . MET A 1 181 ? -3.431 -5.311 -11.674 1.00 89.50 181 MET A N 1
ATOM 1408 C CA . MET A 1 181 ? -2.572 -4.177 -12.020 1.00 89.50 181 MET A CA 1
ATOM 1409 C C . MET A 1 181 ? -1.414 -4.603 -12.931 1.00 89.50 181 MET A C 1
ATOM 1411 O O . MET A 1 181 ? -1.126 -3.923 -13.918 1.00 89.50 181 MET A O 1
ATOM 1415 N N . ASP A 1 182 ? -0.786 -5.747 -12.644 1.00 89.56 182 ASP A N 1
ATOM 1416 C CA . ASP A 1 182 ? 0.279 -6.304 -13.482 1.00 89.56 182 ASP A CA 1
ATOM 1417 C C . ASP A 1 182 ? -0.244 -6.718 -14.871 1.00 89.56 182 ASP A C 1
ATOM 1419 O O . ASP A 1 182 ? 0.391 -6.440 -15.890 1.00 89.56 182 ASP A O 1
ATOM 1423 N N . LEU A 1 183 ? -1.450 -7.293 -14.935 1.00 87.62 183 LEU A N 1
ATOM 1424 C CA . LEU A 1 183 ? -2.121 -7.630 -16.197 1.00 87.62 183 LEU A CA 1
ATOM 1425 C C . LEU A 1 183 ? -2.408 -6.388 -17.053 1.00 87.62 183 LEU A C 1
ATOM 1427 O O . LEU A 1 183 ? -2.098 -6.376 -18.248 1.00 87.62 183 LEU A O 1
ATOM 1431 N N . LEU A 1 184 ? -2.960 -5.332 -16.447 1.00 86.00 184 LEU A N 1
ATOM 1432 C CA . LEU A 1 184 ? -3.255 -4.066 -17.125 1.00 86.00 184 LEU A CA 1
ATOM 1433 C C . LEU A 1 184 ? -1.983 -3.405 -17.663 1.00 86.00 184 LEU A C 1
ATOM 1435 O O . LEU A 1 184 ? -1.973 -2.923 -18.798 1.00 86.00 184 LEU A O 1
ATOM 1439 N N . LYS A 1 185 ? -0.891 -3.444 -16.891 1.00 87.50 185 LYS A N 1
ATOM 1440 C CA . LYS A 1 185 ? 0.431 -2.988 -17.338 1.00 87.50 185 LYS A CA 1
ATOM 1441 C C . LYS A 1 185 ? 0.877 -3.736 -18.599 1.00 87.50 185 LYS A C 1
ATOM 1443 O O . LYS A 1 185 ? 1.222 -3.102 -19.597 1.00 87.50 185 LYS A O 1
ATOM 1448 N N . VAL A 1 186 ? 0.883 -5.071 -18.569 1.00 85.19 186 VAL A N 1
ATOM 1449 C CA . VAL A 1 186 ? 1.348 -5.890 -19.706 1.00 85.19 186 VAL A CA 1
ATOM 1450 C C . VAL A 1 186 ? 0.480 -5.653 -20.944 1.00 85.19 186 VAL A C 1
ATOM 1452 O O . VAL A 1 186 ? 1.009 -5.523 -22.050 1.00 85.19 186 VAL A O 1
ATOM 1455 N N . ALA A 1 187 ? -0.839 -5.539 -20.773 1.00 83.31 187 ALA A N 1
ATOM 1456 C CA . ALA A 1 187 ? -1.752 -5.197 -21.859 1.00 83.31 187 ALA A CA 1
ATOM 1457 C C . ALA A 1 187 ? -1.417 -3.826 -22.475 1.00 83.31 187 ALA A C 1
ATOM 1459 O O . ALA A 1 187 ? -1.296 -3.715 -23.697 1.00 83.31 187 ALA A O 1
ATOM 1460 N N . ALA A 1 188 ? -1.183 -2.805 -21.645 1.00 81.88 188 ALA A N 1
ATOM 1461 C CA . ALA A 1 188 ? -0.816 -1.467 -22.106 1.00 81.88 188 ALA A CA 1
ATOM 1462 C C . ALA A 1 188 ? 0.508 -1.458 -22.893 1.00 81.88 188 ALA A C 1
ATOM 1464 O O . ALA A 1 188 ? 0.595 -0.816 -23.944 1.00 81.88 188 ALA A O 1
ATOM 1465 N N . TYR A 1 189 ? 1.520 -2.209 -22.442 1.00 79.88 189 TYR A N 1
ATOM 1466 C CA . TYR A 1 189 ? 2.789 -2.326 -23.167 1.00 79.88 189 TYR A CA 1
ATOM 1467 C C . TYR A 1 189 ? 2.639 -3.048 -24.507 1.00 79.88 189 TYR A C 1
ATOM 1469 O O . TYR A 1 189 ? 3.158 -2.553 -25.506 1.00 79.88 189 TYR A O 1
ATOM 1477 N N . LYS A 1 190 ? 1.885 -4.155 -24.569 1.00 79.69 190 LYS A N 1
ATOM 1478 C CA . LYS A 1 190 ? 1.637 -4.883 -25.829 1.00 79.69 190 LYS A CA 1
ATOM 1479 C C . LYS A 1 190 ? 0.913 -4.028 -26.867 1.00 79.69 190 LYS A C 1
ATOM 1481 O O . LYS A 1 190 ? 1.245 -4.080 -28.052 1.00 79.69 190 LYS A O 1
ATOM 1486 N N . ILE A 1 191 ? -0.058 -3.225 -26.430 1.00 79.06 191 ILE A N 1
ATOM 1487 C CA . ILE A 1 191 ? -0.768 -2.286 -27.306 1.00 79.06 191 ILE A CA 1
ATOM 1488 C C . ILE A 1 191 ? 0.213 -1.240 -27.838 1.00 79.06 191 ILE A C 1
ATOM 1490 O O . ILE A 1 191 ? 0.295 -1.042 -29.049 1.00 79.06 191 ILE A O 1
ATOM 1494 N N . LYS A 1 192 ? 0.999 -0.609 -26.958 1.00 72.69 192 LYS A N 1
ATOM 1495 C CA . LYS A 1 192 ? 1.983 0.405 -27.355 1.00 72.69 192 LYS A CA 1
ATOM 1496 C C . LYS A 1 192 ? 3.009 -0.147 -28.344 1.00 72.69 192 LYS A C 1
ATOM 1498 O O . LYS A 1 192 ? 3.269 0.505 -29.350 1.00 72.69 192 LYS A O 1
ATOM 1503 N N . ASP A 1 193 ? 3.548 -1.334 -28.084 1.00 69.94 193 ASP A N 1
ATOM 1504 C CA . ASP A 1 193 ? 4.508 -1.985 -28.976 1.00 69.94 193 ASP A CA 1
ATOM 1505 C C . ASP A 1 193 ? 3.878 -2.285 -30.343 1.00 69.94 193 ASP A C 1
ATOM 1507 O O . ASP A 1 193 ? 4.442 -1.934 -31.372 1.00 69.94 193 ASP A O 1
ATOM 1511 N N . SER A 1 194 ? 2.632 -2.770 -30.371 1.00 64.75 194 SER A N 1
ATOM 1512 C CA . SER A 1 194 ? 1.886 -2.989 -31.619 1.00 64.75 194 SER A CA 1
ATOM 1513 C C . SER A 1 194 ? 1.672 -1.700 -32.425 1.00 64.75 194 SER A C 1
ATOM 1515 O O . SER A 1 194 ? 1.758 -1.720 -33.654 1.00 64.75 194 SER A O 1
ATOM 1517 N N . TYR A 1 195 ? 1.389 -0.573 -31.762 1.00 61.66 195 TYR A N 1
ATOM 1518 C CA . TYR A 1 195 ? 1.246 0.730 -32.423 1.00 61.66 195 TYR A CA 1
ATOM 1519 C C . TYR A 1 195 ? 2.584 1.260 -32.948 1.00 61.66 195 TYR A C 1
ATOM 1521 O O . TYR A 1 195 ? 2.646 1.725 -34.085 1.00 61.66 195 TYR A O 1
ATOM 1529 N N . VAL A 1 196 ? 3.654 1.164 -32.154 1.00 59.44 196 VAL A N 1
ATOM 1530 C CA . VAL A 1 196 ? 5.001 1.601 -32.552 1.00 59.44 196 VAL A CA 1
ATOM 1531 C C . VAL A 1 196 ? 5.532 0.745 -33.699 1.00 59.44 196 VAL A C 1
ATOM 1533 O O . VAL A 1 196 ? 6.044 1.295 -34.669 1.00 59.44 196 VAL A O 1
ATOM 1536 N N . TRP A 1 197 ? 5.354 -0.575 -33.637 1.00 49.88 197 TRP A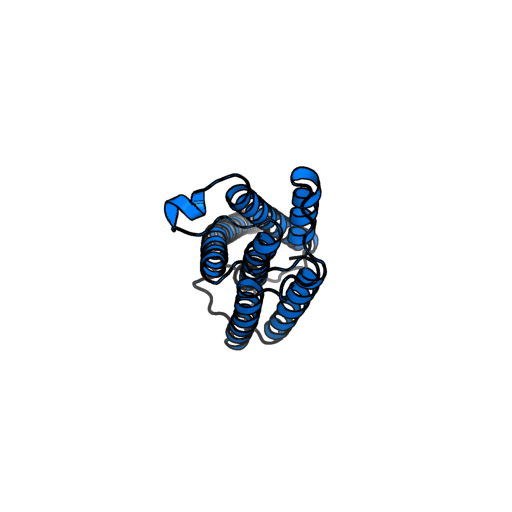 N 1
ATOM 1537 C CA . TRP A 1 197 ? 5.789 -1.506 -34.676 1.00 49.88 197 TRP A CA 1
ATOM 1538 C C . TRP A 1 197 ? 5.069 -1.248 -35.999 1.00 49.88 197 TRP A C 1
ATOM 1540 O O . TRP A 1 197 ? 5.712 -1.150 -37.041 1.00 49.88 197 TRP A O 1
ATOM 1550 N N . LYS A 1 198 ? 3.747 -1.018 -35.962 1.00 52.94 198 LYS A N 1
ATOM 1551 C CA . LYS A 1 198 ? 2.994 -0.575 -37.145 1.00 52.94 198 LYS A CA 1
ATOM 1552 C C . LYS A 1 198 ? 3.548 0.749 -37.677 1.00 52.94 198 LYS A C 1
ATOM 1554 O O . LYS A 1 198 ? 3.854 0.845 -38.859 1.00 52.94 198 LYS A O 1
ATOM 1559 N N . HIS A 1 199 ? 3.744 1.748 -36.822 1.00 53.91 199 HIS A N 1
ATOM 1560 C CA . HIS A 1 199 ? 4.231 3.051 -37.271 1.00 53.91 199 HIS A CA 1
ATOM 1561 C C . HIS A 1 199 ? 5.654 2.992 -37.859 1.00 53.91 199 HIS A C 1
ATOM 1563 O O . HIS A 1 199 ? 5.931 3.723 -38.802 1.00 53.91 199 HIS A O 1
ATOM 1569 N N . PHE A 1 200 ? 6.536 2.119 -37.358 1.00 52.78 200 PHE A N 1
ATOM 1570 C CA . PHE A 1 200 ? 7.889 1.915 -37.894 1.00 52.78 200 PHE A CA 1
ATOM 1571 C C . PHE A 1 200 ? 7.894 1.138 -39.217 1.00 52.78 200 PHE A C 1
ATOM 1573 O O . PHE A 1 200 ? 8.563 1.548 -40.163 1.00 52.78 200 PHE A O 1
ATOM 1580 N N . VAL A 1 201 ? 7.137 0.039 -39.307 1.00 54.31 201 VAL A N 1
ATOM 1581 C CA . VAL A 1 201 ? 7.093 -0.818 -40.505 1.00 54.31 201 VAL A CA 1
ATOM 1582 C C . VAL A 1 201 ? 6.394 -0.127 -41.674 1.00 54.31 201 VAL A C 1
ATOM 1584 O O . VAL A 1 201 ? 6.827 -0.281 -42.815 1.00 54.31 201 VAL A O 1
ATOM 1587 N N . PHE A 1 202 ? 5.345 0.658 -41.414 1.00 48.91 202 PHE A N 1
ATOM 1588 C CA . PHE A 1 202 ? 4.637 1.373 -42.476 1.00 48.91 202 PHE A CA 1
ATOM 1589 C C . PHE A 1 202 ? 5.384 2.634 -42.940 1.00 48.91 202 PHE A C 1
ATOM 1591 O O . PHE A 1 202 ? 5.466 2.841 -44.143 1.00 48.91 202 PHE A O 1
ATOM 1598 N N . HIS A 1 203 ? 6.045 3.400 -42.058 1.00 46.34 203 HIS A N 1
ATOM 1599 C CA . HIS A 1 203 ? 6.830 4.565 -42.504 1.00 46.34 203 HIS A CA 1
ATOM 1600 C C . HIS A 1 203 ? 8.124 4.210 -43.246 1.00 46.34 203 HIS A C 1
ATOM 1602 O O . HIS A 1 203 ? 8.568 4.996 -44.076 1.00 46.34 203 HIS A O 1
ATOM 1608 N N . HIS A 1 204 ? 8.747 3.054 -42.987 1.00 44.44 204 HIS A N 1
ATOM 1609 C CA . HIS A 1 204 ? 9.938 2.648 -43.746 1.00 44.44 204 HIS A CA 1
ATOM 1610 C C . HIS A 1 204 ? 9.621 2.176 -45.171 1.00 44.44 204 HIS A C 1
ATOM 1612 O O . HIS A 1 204 ? 10.525 2.127 -46.002 1.00 44.44 204 HIS A O 1
ATOM 1618 N N . LYS A 1 205 ? 8.356 1.849 -45.471 1.00 42.78 205 LYS A N 1
ATOM 1619 C CA . LYS A 1 205 ? 7.924 1.494 -46.830 1.00 42.78 205 LYS A CA 1
ATOM 1620 C C . LYS A 1 205 ? 7.775 2.708 -47.752 1.00 42.78 205 LYS A C 1
ATOM 1622 O O . LYS A 1 205 ? 7.868 2.535 -48.961 1.00 42.78 205 LYS A O 1
ATOM 1627 N N . ASP A 1 206 ? 7.626 3.907 -47.189 1.00 45.75 206 ASP A N 1
ATOM 1628 C CA . ASP A 1 206 ? 7.442 5.151 -47.949 1.00 45.75 206 ASP A CA 1
ATOM 1629 C C . ASP A 1 206 ? 8.762 5.891 -48.249 1.00 45.75 206 ASP A C 1
ATOM 1631 O O . ASP A 1 206 ? 8.776 6.838 -49.030 1.00 45.75 206 ASP A O 1
ATOM 1635 N N . TYR A 1 207 ? 9.889 5.433 -47.687 1.00 44.22 207 TYR A N 1
ATOM 1636 C CA . TYR A 1 207 ? 11.240 5.936 -47.986 1.00 44.22 207 TYR A CA 1
ATOM 1637 C C . TYR A 1 207 ? 12.133 4.849 -48.598 1.00 44.22 207 TYR A C 1
ATOM 1639 O O . TYR A 1 207 ? 13.311 4.732 -48.266 1.00 44.22 207 TYR A O 1
ATOM 1647 N N . GLY A 1 208 ? 11.560 4.030 -49.483 1.00 43.16 208 GLY A N 1
ATOM 1648 C CA . GLY A 1 208 ? 12.328 3.194 -50.400 1.00 43.16 208 GLY A CA 1
ATOM 1649 C C . GLY A 1 208 ? 12.943 4.045 -51.509 1.00 43.16 208 GLY A C 1
ATOM 1650 O O . GLY A 1 208 ? 12.379 4.123 -52.600 1.00 43.16 208 GLY A O 1
ATOM 1651 N N . VAL A 1 209 ? 14.078 4.678 -51.205 1.00 36.88 209 VAL A N 1
ATOM 1652 C CA . VAL A 1 209 ? 15.087 5.129 -52.176 1.00 36.88 209 VAL A CA 1
ATOM 1653 C C . VAL A 1 209 ? 16.412 4.486 -51.809 1.00 36.88 209 VAL A C 1
ATOM 1655 O O . VAL A 1 209 ? 16.750 4.518 -50.604 1.00 36.88 209 VAL A O 1
#